Protein AF-A0A849TJ77-F1 (afdb_monomer)

Foldseek 3Di:
DDDDDDDDDDDDPDPPPPDDPDPDPPPPPVVVVVLVVLLVVLVVLLVLLVVLLLVVLVVQWFWADPVVRGTDNVCADPPPRDNQTWTDHPPPDTGNDSLVVSVVCCVPVADWDPLLVVVLVVVCVVDPQWDDDPPDIDGPSVVVCVVDVPVSVVVSVVVLVVCVSNNQWDDPPVPPTIGGSVVCVVSVPPPD

Radius of gyration: 31.57 Å; Cα contacts (8 Å, |Δi|>4): 167; chains: 1; bounding box: 104×49×83 Å

pLDDT: mean 78.43, std 19.25, range [31.86, 93.62]

Sequence (192 aa):
MSFTCLGVGARSNSPLTFSPPRASGLGEEALNQEGQTKRNGDNIMKTEIQNKLNQLALKKSIPFCYGCYKDAPTGKCLSCGSDDLMKKISGIGCEYGTEWIVQHILETEFTPVDTEAAFEDSIRDCYPEETQVGWMTFDTVTLMKSQDPISWKIACGEWESMEEDEGNLLSFDNGATYYHAHQFDELLSDDH

Mean predicted aligned error: 13.32 Å

Structure (mmCIF, N/CA/C/O backbone):
data_AF-A0A849TJ77-F1
#
_entry.id   AF-A0A849TJ77-F1
#
loop_
_atom_site.group_PDB
_atom_site.id
_atom_site.type_symbol
_atom_site.label_atom_id
_atom_site.label_alt_id
_atom_site.label_comp_id
_atom_site.label_asym_id
_atom_site.label_entity_id
_atom_site.label_seq_id
_atom_site.pdbx_PDB_ins_code
_atom_site.Cartn_x
_atom_site.Cartn_y
_atom_site.Cartn_z
_atom_site.occupancy
_atom_site.B_iso_or_equiv
_atom_site.auth_seq_id
_atom_site.auth_comp_id
_atom_site.auth_asym_id
_atom_site.auth_atom_id
_atom_site.pdbx_PDB_model_num
ATOM 1 N N . MET A 1 1 ? 79.777 28.493 -47.468 1.00 37.50 1 MET A N 1
ATOM 2 C CA . MET A 1 1 ? 78.865 29.596 -47.841 1.00 37.50 1 MET A CA 1
ATOM 3 C C . MET A 1 1 ? 77.533 29.289 -47.175 1.00 37.50 1 MET A C 1
ATOM 5 O O . MET A 1 1 ? 76.917 28.302 -47.538 1.00 37.50 1 MET A O 1
ATOM 9 N N . SER A 1 2 ? 77.346 29.785 -45.949 1.00 33.72 2 SER A N 1
ATOM 10 C CA . SER A 1 2 ? 76.608 31.028 -45.620 1.00 33.72 2 SER A CA 1
ATOM 11 C C . SER A 1 2 ? 75.095 30.778 -45.679 1.00 33.72 2 SER A C 1
ATOM 13 O O . SER A 1 2 ? 74.551 30.636 -46.763 1.00 33.72 2 SER A O 1
ATOM 15 N N . PHE A 1 3 ? 74.486 30.393 -44.550 1.00 31.86 3 PHE A N 1
ATOM 16 C CA . PHE A 1 3 ? 73.774 31.259 -43.583 1.00 31.86 3 PHE A CA 1
ATOM 17 C C . PHE A 1 3 ? 72.597 32.023 -44.203 1.00 31.86 3 PHE A C 1
ATOM 19 O O . PHE A 1 3 ? 72.841 32.958 -44.954 1.00 31.86 3 PHE A O 1
ATOM 26 N N . THR A 1 4 ? 71.369 31.714 -43.764 1.00 35.88 4 THR A N 1
ATOM 27 C CA . THR A 1 4 ? 70.661 32.549 -42.769 1.00 35.88 4 THR A CA 1
ATOM 28 C C . THR A 1 4 ? 69.402 31.874 -42.210 1.00 35.88 4 THR A C 1
ATOM 30 O O . THR A 1 4 ? 68.516 31.430 -42.932 1.00 35.88 4 THR A O 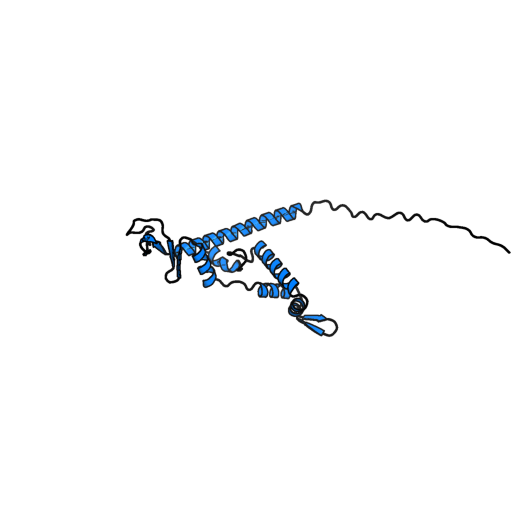1
ATOM 33 N N . CYS A 1 5 ? 69.352 31.843 -40.876 1.00 40.19 5 CYS A N 1
ATOM 34 C CA . CYS A 1 5 ? 68.155 31.772 -40.041 1.00 40.19 5 CYS A CA 1
ATOM 35 C C . CYS A 1 5 ? 67.340 33.067 -40.173 1.00 40.19 5 CYS A C 1
ATOM 37 O O . CYS A 1 5 ? 67.953 34.123 -40.299 1.00 40.19 5 CYS A O 1
ATOM 39 N N . LEU A 1 6 ? 66.012 32.976 -40.042 1.00 33.75 6 LEU A N 1
ATOM 40 C CA . LEU A 1 6 ? 65.038 33.981 -39.560 1.00 33.75 6 LEU A CA 1
ATOM 41 C C . LEU A 1 6 ? 63.648 33.345 -39.768 1.00 33.75 6 LEU A C 1
ATOM 43 O O . LEU A 1 6 ? 63.393 32.784 -40.822 1.00 33.75 6 LEU A O 1
ATOM 47 N N . GLY A 1 7 ? 62.685 33.345 -38.861 1.00 32.78 7 GLY A N 1
ATOM 48 C CA . GLY A 1 7 ? 62.561 33.933 -37.544 1.00 32.78 7 GLY A CA 1
ATOM 49 C C . GLY A 1 7 ? 61.197 33.513 -36.989 1.00 32.78 7 GLY A C 1
ATOM 50 O O . GLY A 1 7 ? 60.251 33.249 -37.731 1.00 32.78 7 GLY A O 1
ATOM 51 N N . VAL A 1 8 ? 61.137 33.406 -35.669 1.00 39.16 8 VAL A N 1
ATOM 52 C CA . VAL A 1 8 ? 59.956 33.091 -34.868 1.00 39.16 8 VAL A CA 1
ATOM 53 C C . VAL A 1 8 ? 58.915 34.202 -35.037 1.00 39.16 8 VAL A C 1
ATOM 55 O O . VAL A 1 8 ? 59.226 35.372 -34.833 1.00 39.16 8 VAL A O 1
ATOM 58 N N . GLY A 1 9 ? 57.680 33.836 -35.389 1.00 33.38 9 GLY A N 1
ATOM 59 C CA . GLY A 1 9 ? 56.527 34.735 -35.446 1.00 33.38 9 GLY A CA 1
ATOM 60 C C . GLY A 1 9 ? 55.389 34.176 -34.602 1.00 33.38 9 GLY A C 1
ATOM 61 O O . GLY A 1 9 ? 54.695 33.252 -35.021 1.00 33.38 9 GLY A O 1
ATOM 62 N N . ALA A 1 10 ? 55.240 34.720 -33.396 1.00 38.34 10 ALA A N 1
ATOM 63 C CA . ALA A 1 10 ? 54.213 34.375 -32.426 1.00 38.34 10 ALA A CA 1
ATOM 64 C C . ALA A 1 10 ? 52.801 34.541 -33.013 1.00 38.34 10 ALA A C 1
ATOM 66 O O . ALA A 1 10 ? 52.404 35.642 -33.390 1.00 38.34 10 ALA A O 1
ATOM 67 N N . ARG A 1 11 ? 52.015 33.459 -33.042 1.00 36.00 11 ARG A N 1
ATOM 68 C CA . ARG A 1 11 ? 50.555 33.559 -33.110 1.00 36.00 11 ARG A CA 1
ATOM 69 C C . ARG A 1 11 ? 50.030 33.501 -31.684 1.00 36.00 11 ARG A C 1
ATOM 71 O O . ARG A 1 11 ? 50.123 32.476 -31.018 1.00 36.00 11 ARG A O 1
ATOM 78 N N . SER A 1 12 ? 49.531 34.636 -31.216 1.00 37.91 12 SER A N 1
ATOM 79 C CA . SER A 1 12 ? 48.750 34.753 -29.993 1.00 37.91 12 SER A CA 1
ATOM 80 C C . SER A 1 12 ? 47.526 33.840 -30.094 1.00 37.91 12 SER A C 1
ATOM 82 O O . SER A 1 12 ? 46.593 34.135 -30.840 1.00 37.91 12 SER A O 1
ATOM 84 N N . ASN A 1 13 ? 47.529 32.734 -29.353 1.00 39.34 13 ASN A N 1
ATOM 85 C CA . ASN A 1 13 ? 46.306 32.003 -29.045 1.00 39.34 13 ASN A CA 1
ATOM 86 C C . ASN A 1 13 ? 45.511 32.845 -28.042 1.00 39.34 13 ASN A C 1
ATOM 88 O O . ASN A 1 13 ? 45.783 32.825 -26.844 1.00 39.34 13 ASN A O 1
ATOM 92 N N . SER A 1 14 ? 44.542 33.608 -28.537 1.00 43.41 14 SER A N 1
ATOM 93 C CA . SER A 1 14 ? 43.438 34.082 -27.708 1.00 43.41 14 SER A CA 1
ATOM 94 C C . SER A 1 14 ? 42.567 32.868 -27.365 1.00 43.41 14 SER A C 1
ATOM 96 O O . SER A 1 14 ? 42.126 32.182 -28.291 1.00 43.41 14 SER A O 1
ATOM 98 N N . PRO A 1 15 ? 42.305 32.557 -26.085 1.00 38.41 15 PRO A N 1
ATOM 99 C CA . PRO A 1 15 ? 41.309 31.555 -25.753 1.00 38.41 15 PRO A CA 1
ATOM 100 C C . PRO A 1 15 ? 39.945 32.133 -26.139 1.00 38.41 15 PRO A C 1
ATOM 102 O O . PRO A 1 15 ? 39.500 33.130 -25.572 1.00 38.41 15 PRO A O 1
ATOM 105 N N . LEU A 1 16 ? 39.294 31.538 -27.138 1.00 40.06 16 LEU A N 1
ATOM 106 C CA . LEU A 1 16 ? 37.878 31.777 -27.384 1.00 40.06 16 LEU A CA 1
ATOM 107 C C . LEU A 1 16 ? 37.122 31.171 -26.202 1.00 40.06 16 LEU A C 1
ATOM 109 O O . LEU A 1 16 ? 36.866 29.970 -26.156 1.00 40.06 16 LEU A O 1
ATOM 113 N N . THR A 1 17 ? 36.812 32.001 -25.211 1.00 39.59 17 THR A N 1
ATOM 114 C CA . THR A 1 17 ? 35.860 31.664 -24.160 1.00 39.59 17 THR A CA 1
ATOM 115 C C . THR A 1 17 ? 34.489 31.560 -24.810 1.00 39.59 17 THR A C 1
ATOM 117 O O . THR A 1 17 ? 33.855 32.568 -25.124 1.00 39.59 17 THR A O 1
ATOM 120 N N . PHE A 1 18 ? 34.053 30.330 -25.055 1.00 38.69 18 PHE A N 1
ATOM 121 C CA . PHE A 1 18 ? 32.673 30.027 -25.382 1.00 38.69 18 PHE A CA 1
ATOM 122 C C . PHE A 1 18 ? 31.854 30.197 -24.098 1.00 38.69 18 PHE A C 1
ATOM 124 O O . PHE A 1 18 ? 31.747 29.281 -23.287 1.00 38.69 18 PHE A O 1
ATOM 131 N N . SER A 1 19 ? 31.349 31.406 -23.862 1.00 40.91 19 SER A N 1
ATOM 132 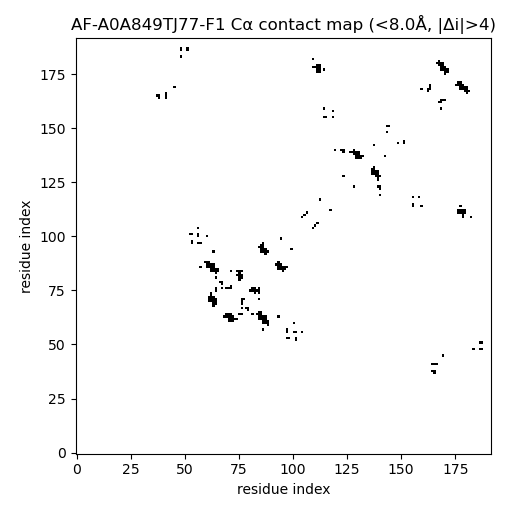C CA . SER A 1 19 ? 30.332 31.621 -22.835 1.00 40.91 19 SER A CA 1
ATOM 133 C C . SER A 1 19 ? 29.020 31.024 -23.352 1.00 40.91 19 SER A C 1
ATOM 135 O O . SER A 1 19 ? 28.545 31.478 -24.398 1.00 40.91 19 SER A O 1
ATOM 137 N N . PRO A 1 20 ? 28.421 30.027 -22.677 1.00 40.19 20 PRO A N 1
ATOM 138 C CA . PRO A 1 20 ? 27.090 29.569 -23.045 1.00 40.19 20 PRO A CA 1
ATOM 139 C C . PRO A 1 20 ? 26.095 30.731 -22.887 1.00 40.19 20 PRO A C 1
ATOM 141 O O . PRO A 1 20 ? 26.273 31.574 -21.997 1.00 40.19 20 PRO A O 1
ATOM 144 N N . PRO A 1 21 ? 25.053 30.821 -23.734 1.00 39.06 21 PRO A N 1
ATOM 145 C CA . PRO A 1 21 ? 23.995 31.793 -23.522 1.00 39.06 21 PRO A CA 1
ATOM 146 C C . PRO A 1 21 ? 23.373 31.532 -22.149 1.00 39.06 21 PRO A C 1
ATOM 148 O O . PRO A 1 21 ? 22.961 30.418 -21.832 1.00 39.06 21 PR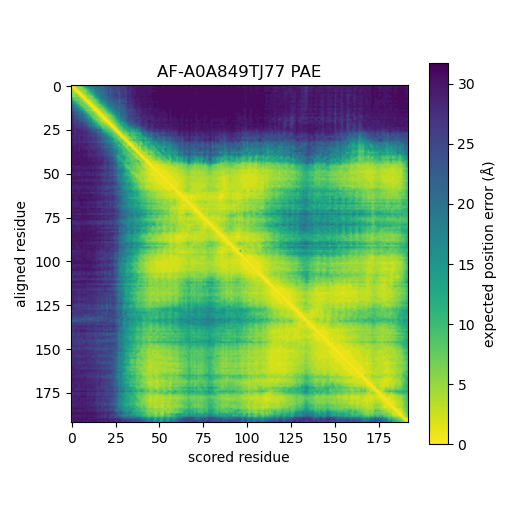O A O 1
ATOM 151 N N . ARG A 1 22 ? 23.356 32.577 -21.321 1.00 39.94 22 ARG A N 1
ATOM 152 C CA . ARG A 1 22 ? 22.704 32.604 -20.014 1.00 39.94 22 ARG A CA 1
ATOM 153 C C . ARG A 1 22 ? 21.232 32.255 -20.225 1.00 39.94 22 ARG A C 1
ATOM 155 O O . ARG A 1 22 ? 20.476 33.096 -20.706 1.00 39.94 22 ARG A O 1
ATOM 162 N N . ALA A 1 23 ? 20.855 31.018 -19.906 1.00 45.12 23 ALA A N 1
ATOM 163 C CA . ALA A 1 23 ? 19.464 30.601 -19.866 1.00 45.12 23 ALA A CA 1
ATOM 164 C C . ALA A 1 23 ? 18.736 31.513 -18.871 1.00 45.12 23 ALA A C 1
ATOM 166 O O . ALA A 1 23 ? 19.045 31.551 -17.681 1.00 45.12 23 ALA A O 1
ATOM 167 N N . SER A 1 24 ? 17.837 32.337 -19.396 1.00 42.25 24 SER A N 1
ATOM 168 C CA . SER A 1 24 ? 16.877 33.111 -18.624 1.00 42.25 24 SER A CA 1
ATOM 169 C C . SER A 1 24 ? 15.992 32.140 -17.843 1.00 42.25 24 SER A C 1
ATOM 171 O O . SER A 1 24 ? 15.260 31.359 -18.449 1.00 42.25 24 SER A O 1
ATOM 173 N N . GLY A 1 25 ? 16.095 32.182 -16.512 1.00 45.84 25 GLY A N 1
ATOM 174 C CA . GLY A 1 25 ? 15.310 31.386 -15.569 1.00 45.84 25 GLY A CA 1
ATOM 175 C C . GLY A 1 25 ? 13.827 31.739 -15.608 1.00 45.84 25 GLY A C 1
ATOM 176 O O . GLY A 1 25 ? 13.354 32.524 -14.799 1.00 45.84 25 GLY A O 1
ATOM 177 N N . LEU A 1 26 ? 13.113 31.173 -16.579 1.00 40.47 26 LEU A N 1
ATOM 178 C CA . LEU A 1 26 ? 11.651 31.227 -16.692 1.00 40.47 26 LEU A CA 1
ATOM 179 C C . LEU A 1 26 ? 11.019 29.820 -16.733 1.00 40.47 26 LEU A C 1
ATOM 181 O O . LEU A 1 26 ? 9.816 29.705 -16.926 1.00 40.47 26 LEU A O 1
ATOM 185 N N . GLY A 1 27 ? 11.817 28.754 -16.572 1.00 41.34 27 GLY A N 1
ATOM 186 C CA . GLY A 1 27 ? 11.359 27.360 -16.671 1.00 41.34 27 GLY A 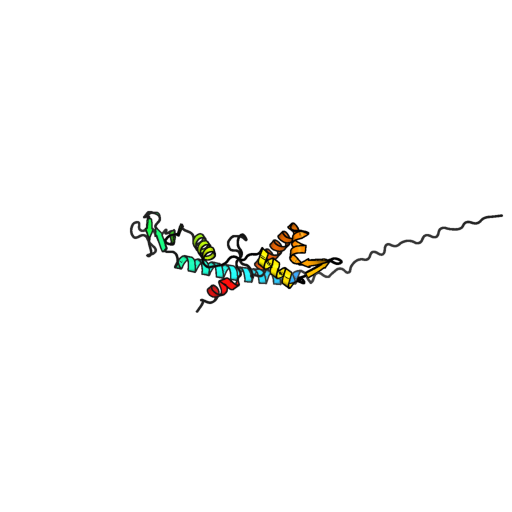CA 1
ATOM 187 C C . GLY A 1 27 ? 11.189 26.618 -15.339 1.00 41.34 27 GLY A C 1
ATOM 188 O O . GLY A 1 27 ? 10.414 25.673 -15.279 1.00 41.34 27 GLY A O 1
ATOM 189 N N . GLU A 1 28 ? 11.873 27.029 -14.266 1.00 48.97 28 GLU A N 1
ATOM 190 C CA . GLU A 1 28 ? 11.873 26.279 -12.994 1.00 48.97 28 GLU A CA 1
ATOM 191 C C . GLU A 1 28 ? 10.664 26.598 -12.094 1.00 48.97 28 GLU A C 1
ATOM 193 O O . GLU A 1 28 ? 10.216 25.743 -11.333 1.00 48.97 28 GLU A O 1
ATOM 198 N N . GLU A 1 29 ? 10.088 27.801 -12.191 1.00 45.62 29 GLU A N 1
ATOM 199 C CA . GLU A 1 29 ? 8.996 28.224 -11.299 1.00 45.62 29 GLU A CA 1
ATOM 200 C C . GLU A 1 29 ? 7.630 27.614 -11.667 1.00 45.62 29 GLU A C 1
ATOM 202 O O . GLU A 1 29 ? 6.833 27.335 -10.772 1.00 45.62 29 GLU A O 1
ATOM 207 N N . ALA A 1 30 ? 7.365 27.348 -12.952 1.00 45.91 30 ALA A N 1
ATOM 208 C CA . ALA A 1 30 ? 6.095 26.766 -13.407 1.00 45.91 30 ALA A CA 1
ATOM 209 C C . ALA A 1 30 ? 5.976 25.265 -13.066 1.00 45.91 30 ALA A C 1
ATOM 211 O O . ALA A 1 30 ? 4.945 24.829 -12.556 1.00 45.91 30 ALA A O 1
ATOM 212 N N . LEU A 1 31 ? 7.060 24.499 -13.242 1.00 49.31 31 LEU A N 1
ATOM 213 C CA . LEU A 1 31 ? 7.141 23.074 -12.878 1.00 49.31 31 LEU A CA 1
ATOM 214 C C . LEU A 1 31 ? 6.940 22.841 -11.370 1.00 49.31 31 LEU A C 1
ATOM 216 O O . LEU A 1 31 ? 6.303 21.870 -10.964 1.00 49.31 31 LEU A O 1
ATOM 220 N N . ASN A 1 32 ? 7.440 23.751 -10.528 1.00 57.47 32 ASN A N 1
ATOM 221 C CA . ASN A 1 32 ? 7.302 23.639 -9.075 1.00 57.47 32 ASN A CA 1
ATOM 222 C C . ASN A 1 32 ? 5.863 23.922 -8.598 1.00 57.47 32 ASN A C 1
ATOM 224 O O . ASN A 1 32 ? 5.380 23.274 -7.671 1.00 57.47 32 ASN A O 1
ATOM 228 N N . GLN A 1 33 ? 5.147 24.843 -9.253 1.00 54.28 33 GLN A N 1
ATOM 229 C CA . GLN A 1 33 ? 3.747 25.142 -8.927 1.00 54.28 33 GLN A CA 1
ATOM 230 C C . GLN A 1 33 ? 2.805 24.009 -9.360 1.00 54.28 33 GLN A C 1
ATOM 232 O O . GLN A 1 33 ? 1.951 23.590 -8.577 1.00 54.28 33 GLN A O 1
ATOM 237 N N . GLU A 1 34 ? 2.989 23.444 -10.556 1.00 56.09 34 GLU A N 1
ATOM 238 C CA . GLU A 1 34 ? 2.192 22.300 -11.025 1.00 56.09 34 GLU A CA 1
ATOM 239 C C . GLU A 1 34 ? 2.436 21.042 -10.173 1.00 56.09 34 GLU A C 1
ATOM 241 O O . GLU A 1 34 ? 1.478 20.394 -9.746 1.00 56.09 34 GLU A O 1
ATOM 246 N N . GLY A 1 35 ? 3.695 20.748 -9.824 1.00 56.78 35 GLY A N 1
ATOM 247 C CA . GLY A 1 35 ? 4.047 19.623 -8.952 1.00 56.78 35 GLY A CA 1
ATOM 248 C C . GLY A 1 35 ? 3.587 19.784 -7.497 1.00 56.78 35 GLY A C 1
ATOM 249 O O . GLY A 1 35 ? 3.313 18.799 -6.818 1.00 56.78 35 GLY A O 1
ATOM 250 N N . GLN A 1 36 ? 3.471 21.009 -6.974 1.00 58.22 36 GLN A N 1
ATOM 251 C CA . GLN A 1 36 ? 2.868 21.247 -5.653 1.00 58.22 36 GLN A CA 1
ATOM 252 C C . GLN A 1 36 ? 1.342 21.106 -5.671 1.00 58.22 36 GLN A C 1
ATOM 254 O O . GLN A 1 36 ? 0.757 20.645 -4.693 1.00 58.22 36 GLN A O 1
ATOM 259 N N . THR A 1 37 ? 0.692 21.480 -6.773 1.00 59.50 37 THR A N 1
ATOM 260 C CA . THR A 1 37 ? -0.772 21.424 -6.877 1.00 59.50 37 THR A CA 1
ATOM 261 C C . THR A 1 37 ? -1.269 19.986 -7.056 1.00 59.50 37 THR A C 1
ATOM 263 O O . THR A 1 37 ? -2.260 19.624 -6.428 1.00 59.50 37 THR A O 1
ATOM 266 N N . LYS A 1 38 ? -0.551 19.151 -7.827 1.00 59.44 38 LYS A N 1
ATOM 267 C CA . LYS A 1 38 ? -0.845 17.712 -7.970 1.00 59.44 38 LYS A CA 1
ATOM 268 C C . LYS A 1 38 ? -0.683 16.943 -6.656 1.00 59.44 38 LYS A C 1
ATOM 270 O O . LYS A 1 38 ? -1.676 16.446 -6.144 1.00 59.44 38 LYS A O 1
ATOM 275 N N . ARG A 1 39 ? 0.489 17.038 -6.010 1.00 58.88 39 ARG A N 1
ATOM 276 C CA . ARG A 1 39 ? 0.757 16.395 -4.704 1.00 58.88 39 ARG A CA 1
ATOM 277 C C . ARG A 1 39 ? -0.263 16.740 -3.616 1.00 58.88 39 ARG A C 1
ATOM 279 O O . ARG A 1 39 ? -0.528 15.928 -2.734 1.00 58.88 39 ARG A O 1
ATOM 286 N N . ASN A 1 40 ? -0.830 17.948 -3.649 1.00 61.84 40 ASN A N 1
ATOM 287 C CA . ASN A 1 40 ? -1.905 18.328 -2.734 1.00 61.84 40 ASN A CA 1
ATOM 288 C C . ASN A 1 40 ? -3.226 17.612 -3.057 1.00 61.84 40 ASN A C 1
ATOM 290 O O . ASN A 1 40 ? -3.930 17.231 -2.129 1.00 61.84 40 ASN A O 1
ATOM 294 N N . GLY A 1 41 ? -3.558 17.422 -4.337 1.00 62.31 41 GLY A N 1
ATOM 295 C CA . GLY A 1 41 ? -4.713 16.632 -4.777 1.00 62.31 41 GLY A CA 1
ATOM 296 C C . GLY A 1 41 ? -4.598 15.155 -4.397 1.00 62.31 41 GLY A C 1
ATOM 297 O O . GLY A 1 41 ? -5.547 14.584 -3.862 1.00 62.31 41 GLY A O 1
ATOM 298 N N . ASP A 1 42 ? -3.415 14.569 -4.559 1.00 64.81 42 ASP A N 1
ATOM 299 C CA . ASP A 1 42 ? -3.185 13.145 -4.277 1.00 64.81 42 ASP A CA 1
ATOM 300 C C . ASP A 1 42 ? -3.219 12.853 -2.764 1.00 64.81 42 ASP A C 1
ATOM 302 O O . ASP A 1 42 ? -3.808 11.869 -2.308 1.00 64.81 42 ASP A O 1
ATOM 306 N N . ASN A 1 43 ? -2.718 13.785 -1.942 1.00 71.19 43 ASN A N 1
ATOM 307 C CA . ASN A 1 43 ? -2.877 13.718 -0.484 1.00 71.19 43 ASN A CA 1
ATOM 308 C C . ASN A 1 43 ? -4.347 13.798 -0.035 1.00 71.19 43 ASN A C 1
ATOM 310 O O . ASN A 1 43 ? -4.718 13.196 0.979 1.00 71.19 43 ASN A O 1
ATOM 314 N N . ILE A 1 44 ? -5.192 14.534 -0.767 1.00 74.56 44 ILE A N 1
ATOM 315 C CA . ILE A 1 44 ? -6.631 14.625 -0.478 1.00 74.56 44 ILE A CA 1
ATOM 316 C C . ILE A 1 44 ? -7.297 13.270 -0.746 1.00 74.56 44 ILE A C 1
ATOM 318 O O . ILE A 1 44 ? -7.962 12.752 0.151 1.00 74.56 44 ILE A O 1
ATOM 322 N N . MET A 1 45 ? -7.026 12.644 -1.897 1.00 78.88 45 MET A N 1
ATOM 323 C CA . MET A 1 45 ? -7.528 11.303 -2.243 1.00 78.88 45 MET A CA 1
ATOM 324 C C . MET A 1 45 ? -7.130 10.249 -1.199 1.00 78.88 45 MET A C 1
ATOM 326 O O . MET A 1 45 ? -7.981 9.524 -0.680 1.00 78.88 45 MET A O 1
ATOM 330 N N . LYS A 1 46 ? -5.849 10.205 -0.808 1.00 83.69 46 LYS A N 1
ATOM 331 C CA . LYS A 1 46 ? -5.354 9.278 0.226 1.00 83.69 46 LYS A CA 1
ATOM 332 C C . LYS A 1 46 ? -6.072 9.472 1.565 1.00 83.69 46 LYS A C 1
ATOM 334 O O . LYS A 1 46 ? -6.448 8.503 2.226 1.00 83.69 46 LYS A O 1
ATOM 339 N N . THR A 1 47 ? -6.306 10.724 1.955 1.00 85.31 47 THR A N 1
ATOM 340 C CA . THR A 1 47 ? -7.018 11.062 3.196 1.00 85.31 47 THR A CA 1
ATOM 341 C C . THR A 1 47 ? -8.489 10.640 3.141 1.00 85.31 47 THR A C 1
ATOM 343 O O . THR A 1 47 ? -9.026 10.132 4.127 1.00 85.31 47 THR A O 1
ATOM 346 N N . GLU A 1 48 ? -9.155 10.815 2.000 1.00 87.25 48 GLU A N 1
ATOM 347 C CA . GLU A 1 48 ? -10.542 10.385 1.797 1.00 87.25 48 GLU A CA 1
ATOM 348 C C . GLU A 1 48 ? -10.684 8.864 1.890 1.00 87.25 48 GLU A C 1
ATOM 350 O O . GLU A 1 48 ? -11.532 8.375 2.643 1.00 87.25 48 GLU A O 1
ATOM 355 N N . ILE A 1 49 ? -9.801 8.118 1.221 1.00 87.88 49 ILE A N 1
ATOM 356 C CA . ILE A 1 49 ? -9.762 6.651 1.293 1.00 87.88 49 ILE A CA 1
ATOM 357 C C . ILE A 1 49 ? -9.522 6.199 2.737 1.00 87.88 49 ILE A C 1
ATOM 359 O O . ILE A 1 49 ? -10.277 5.376 3.258 1.00 87.88 49 ILE A O 1
ATOM 363 N N . GLN A 1 50 ? -8.549 6.797 3.433 1.00 88.69 50 GLN A N 1
ATOM 364 C CA . GLN A 1 50 ? -8.274 6.482 4.837 1.00 88.69 50 GLN A CA 1
ATOM 365 C C . GLN A 1 50 ? -9.500 6.722 5.731 1.00 88.69 50 GLN A C 1
ATOM 367 O O . GLN A 1 50 ? -9.814 5.913 6.608 1.00 88.69 50 GLN A O 1
ATOM 372 N N . ASN A 1 51 ? -10.232 7.815 5.508 1.00 89.56 51 ASN A N 1
ATOM 373 C CA . ASN A 1 51 ? -11.449 8.118 6.256 1.00 89.56 51 ASN A CA 1
ATOM 374 C C . ASN A 1 51 ? -12.557 7.094 5.991 1.00 89.56 51 ASN A C 1
ATOM 376 O O . ASN A 1 51 ? -13.216 6.655 6.939 1.00 89.56 51 ASN A O 1
ATOM 380 N N . LYS A 1 52 ? -12.751 6.671 4.737 1.00 89.50 52 LYS A N 1
ATOM 381 C CA . LYS A 1 52 ? -13.734 5.635 4.388 1.00 89.50 52 LYS A CA 1
ATOM 382 C C . LYS A 1 52 ? -13.359 4.274 4.983 1.00 89.50 52 LYS A C 1
ATOM 384 O O . LYS A 1 52 ? -14.217 3.618 5.576 1.00 89.50 52 LYS A O 1
ATOM 389 N N . LEU A 1 53 ? -12.081 3.897 4.948 1.00 89.88 53 LEU A N 1
ATOM 390 C CA . LEU A 1 53 ? -11.577 2.689 5.609 1.00 89.88 53 LEU A CA 1
ATOM 391 C C . LEU A 1 53 ? -11.806 2.733 7.125 1.00 89.88 53 LEU A C 1
ATOM 393 O O . LEU A 1 53 ? -12.297 1.765 7.705 1.00 89.88 53 LEU A O 1
ATOM 397 N N . ASN A 1 54 ? -11.556 3.876 7.768 1.00 90.25 54 ASN A N 1
ATOM 398 C CA . ASN A 1 54 ? -11.857 4.065 9.189 1.00 90.25 54 ASN A CA 1
ATOM 399 C C . ASN A 1 54 ? -13.360 3.929 9.484 1.00 90.25 54 ASN A C 1
ATOM 401 O O . ASN A 1 54 ? -13.749 3.309 10.475 1.00 90.25 54 ASN A O 1
ATOM 405 N N . GLN A 1 55 ? -14.236 4.457 8.625 1.00 90.38 55 GLN A N 1
ATOM 406 C CA . GLN A 1 55 ? -15.682 4.277 8.780 1.00 90.38 55 GLN A CA 1
ATOM 407 C C . GLN A 1 55 ? -16.100 2.811 8.631 1.00 90.38 55 GLN A C 1
ATOM 409 O O . GLN A 1 55 ? -16.928 2.329 9.408 1.00 90.38 55 GLN A O 1
ATOM 414 N N . LEU A 1 56 ? -15.525 2.082 7.673 1.00 89.81 56 LEU A N 1
ATOM 415 C CA . LEU A 1 56 ? -15.755 0.645 7.528 1.00 89.81 56 LEU A CA 1
ATOM 416 C C . LEU A 1 56 ? -15.260 -0.137 8.743 1.00 89.81 56 LEU A C 1
ATOM 418 O O . LEU A 1 56 ? -15.989 -0.985 9.261 1.00 89.81 56 LEU A O 1
ATOM 422 N N . ALA A 1 57 ? -14.081 0.200 9.261 1.00 90.56 57 ALA A N 1
ATOM 423 C CA . ALA A 1 57 ? -13.544 -0.374 10.487 1.00 90.56 57 ALA A CA 1
ATOM 424 C C . ALA A 1 57 ? -14.484 -0.151 11.684 1.00 90.56 57 ALA A C 1
ATOM 426 O O . ALA A 1 57 ? -14.760 -1.071 12.460 1.00 90.56 57 ALA A O 1
ATOM 427 N N . LEU A 1 58 ? -15.049 1.053 11.815 1.00 89.12 58 LEU A N 1
ATOM 428 C CA . LEU A 1 58 ? -16.028 1.372 12.856 1.00 89.12 58 LEU A CA 1
ATOM 429 C C . LEU A 1 58 ? -17.341 0.597 12.693 1.00 89.12 58 LEU A C 1
ATOM 431 O O . LEU A 1 58 ? -17.923 0.204 13.700 1.00 89.12 58 LEU A O 1
ATOM 435 N N . LYS A 1 59 ? -17.795 0.359 11.457 1.00 89.69 59 LYS A N 1
ATOM 436 C CA . LYS A 1 59 ? -18.998 -0.440 11.167 1.00 89.69 59 LYS A CA 1
ATOM 437 C C . LYS A 1 59 ? -18.791 -1.931 11.454 1.00 89.69 59 LYS A C 1
ATOM 439 O O . LYS A 1 59 ? -19.713 -2.582 11.937 1.00 89.69 59 LYS A O 1
ATOM 444 N N . LYS A 1 60 ? -17.604 -2.476 11.158 1.00 88.88 60 LYS A N 1
ATOM 445 C CA . LYS A 1 60 ? -17.274 -3.897 11.381 1.00 88.88 60 LYS A CA 1
ATOM 446 C C . LYS A 1 60 ? -16.934 -4.214 12.839 1.00 88.88 60 LYS A C 1
ATOM 448 O O . LYS A 1 60 ? -17.092 -5.356 13.269 1.00 88.88 60 LYS A O 1
ATOM 453 N N . SER A 1 61 ? -16.470 -3.229 13.604 1.00 92.00 61 SER A N 1
ATOM 454 C CA . SER A 1 61 ? -16.091 -3.431 15.001 1.00 92.00 61 SER A CA 1
ATOM 455 C C . SER A 1 61 ? -17.255 -3.315 15.974 1.00 92.00 61 SER A C 1
ATOM 457 O O . SER A 1 61 ? -18.169 -2.506 15.833 1.00 92.00 61 SER A O 1
ATOM 459 N N . ILE A 1 62 ? -17.174 -4.110 17.035 1.00 91.75 62 ILE A N 1
ATOM 460 C CA . ILE A 1 62 ? -18.110 -4.086 18.152 1.00 91.75 62 ILE A CA 1
ATOM 461 C C . ILE A 1 62 ? -17.420 -3.368 19.317 1.00 91.75 62 ILE A C 1
ATOM 463 O O . ILE A 1 62 ? -16.289 -3.730 19.659 1.00 91.75 62 ILE A O 1
ATOM 467 N N . PRO A 1 63 ? -18.054 -2.367 19.954 1.00 92.81 63 PRO A N 1
ATOM 468 C CA . PRO A 1 63 ? -17.500 -1.765 21.157 1.00 92.81 63 PRO A CA 1
ATOM 469 C C . PRO A 1 63 ? -17.382 -2.805 22.281 1.00 92.81 63 PRO A C 1
ATOM 471 O O . PRO A 1 63 ? -18.323 -3.553 22.555 1.00 92.81 63 PRO A O 1
ATOM 474 N N . PHE A 1 64 ? -16.235 -2.843 22.946 1.00 92.88 64 PHE A N 1
ATOM 475 C CA . PHE A 1 64 ? -15.872 -3.837 23.946 1.00 92.88 64 PHE A CA 1
ATOM 476 C C . PHE A 1 64 ? -15.358 -3.160 25.212 1.00 92.88 64 PHE A C 1
ATOM 478 O O . PHE A 1 64 ? -14.460 -2.324 25.176 1.00 92.88 64 PHE A O 1
ATOM 485 N N . CYS A 1 65 ? -15.917 -3.529 26.359 1.00 92.38 65 CYS A N 1
ATOM 486 C CA . CYS A 1 65 ? -15.462 -3.010 27.638 1.00 92.38 65 CYS A CA 1
ATOM 487 C C . CYS A 1 65 ? -14.313 -3.866 28.167 1.00 92.38 65 CYS A C 1
ATOM 489 O O . CYS A 1 65 ? -14.540 -5.007 28.575 1.00 92.38 65 CYS A O 1
ATOM 491 N N . TYR A 1 66 ? -13.111 -3.294 28.240 1.00 88.31 66 TYR A N 1
ATOM 492 C CA . TYR A 1 66 ? -11.942 -3.978 28.791 1.00 88.31 66 TYR A CA 1
ATOM 493 C C . TYR A 1 66 ? -12.103 -4.298 30.284 1.00 88.31 66 TYR A C 1
ATOM 495 O O . TYR A 1 66 ? -11.867 -5.426 30.709 1.00 88.31 66 TYR A O 1
ATOM 503 N N . GLY A 1 67 ? -12.599 -3.342 31.080 1.00 88.25 67 GLY A N 1
ATOM 504 C CA . GLY A 1 67 ? -12.724 -3.503 32.534 1.00 88.25 67 GLY A CA 1
ATOM 505 C C . GLY A 1 67 ? -13.717 -4.586 32.974 1.00 88.25 67 GLY A C 1
ATOM 506 O O . GLY A 1 67 ? -13.525 -5.215 34.011 1.00 88.25 67 GLY A O 1
ATOM 507 N N . CYS A 1 68 ? -14.774 -4.827 32.194 1.00 89.81 68 CYS A N 1
ATOM 508 C CA . CYS A 1 68 ? -15.751 -5.889 32.465 1.00 89.81 68 CYS A CA 1
ATOM 509 C C . CYS A 1 68 ? -15.618 -7.101 31.540 1.00 89.81 68 CYS A C 1
ATOM 511 O O . CYS A 1 68 ? -16.364 -8.062 31.722 1.00 89.81 68 CYS A O 1
ATOM 513 N N . TYR A 1 69 ? -14.708 -7.044 30.567 1.00 90.25 69 TYR A N 1
ATOM 514 C CA . TYR A 1 69 ? -14.467 -8.062 29.548 1.00 90.25 69 TYR A CA 1
ATOM 515 C C . TYR A 1 69 ? -15.749 -8.533 28.834 1.00 90.25 69 TYR A C 1
ATOM 517 O O . TYR A 1 69 ? -16.027 -9.726 28.709 1.00 90.25 69 TYR A O 1
ATOM 525 N N . LYS A 1 70 ? -16.582 -7.572 28.417 1.00 90.19 70 LYS A N 1
ATOM 526 C CA . LYS A 1 70 ? -17.900 -7.811 27.804 1.00 90.19 70 LYS A CA 1
ATOM 527 C C . LYS A 1 70 ? -18.137 -6.890 26.618 1.00 90.19 70 LYS A C 1
ATOM 529 O O . LYS A 1 70 ? -17.718 -5.733 26.631 1.00 90.19 70 LYS A O 1
ATOM 534 N N . ASP A 1 71 ? -18.893 -7.390 25.648 1.00 91.69 71 ASP A N 1
ATOM 535 C CA . ASP A 1 71 ? -19.358 -6.599 24.512 1.00 91.69 71 ASP A CA 1
ATOM 536 C C . ASP A 1 71 ? -20.353 -5.529 24.994 1.00 91.69 71 ASP A C 1
ATOM 538 O O . ASP A 1 71 ? -21.223 -5.785 25.832 1.00 91.69 71 ASP A O 1
ATOM 542 N N . ALA A 1 72 ? -20.203 -4.311 24.482 1.00 89.81 72 ALA A N 1
ATOM 543 C CA . ALA A 1 72 ? -20.958 -3.129 24.881 1.00 89.81 72 ALA A CA 1
ATOM 544 C C . ALA A 1 72 ? -21.540 -2.408 23.646 1.00 89.81 72 ALA A C 1
ATOM 546 O O . ALA A 1 72 ? -21.223 -1.243 23.403 1.00 89.81 72 ALA A O 1
ATOM 547 N N . PRO A 1 73 ? -22.421 -3.063 22.862 1.00 87.44 73 PRO A N 1
ATOM 548 C CA . PRO A 1 73 ? -22.934 -2.525 21.595 1.00 87.44 73 PRO A CA 1
ATOM 549 C C . PRO A 1 73 ? -23.709 -1.206 21.748 1.00 87.44 73 PRO A C 1
ATOM 551 O O . PRO A 1 73 ? -23.871 -0.464 20.789 1.00 87.44 73 PRO A O 1
ATOM 554 N N . THR A 1 74 ? -24.159 -0.884 22.961 1.00 86.25 74 THR A N 1
ATOM 555 C CA . THR A 1 74 ? -24.839 0.368 23.313 1.00 86.25 74 THR A CA 1
ATOM 556 C C . THR A 1 74 ? -23.906 1.580 23.414 1.00 86.25 74 THR A C 1
ATOM 558 O O . THR A 1 74 ? -24.377 2.675 23.707 1.00 86.25 74 THR A O 1
ATOM 561 N N . GLY A 1 75 ? -22.590 1.404 23.242 1.00 84.75 75 GLY A N 1
ATOM 562 C CA . GLY A 1 75 ? -21.597 2.478 23.383 1.00 84.75 75 GLY A CA 1
ATOM 563 C C . GLY A 1 75 ? -21.255 2.835 24.834 1.00 84.75 75 GLY A C 1
ATOM 564 O O . GLY A 1 75 ? -20.465 3.740 25.072 1.00 84.75 75 GLY A O 1
ATOM 565 N N . LYS A 1 76 ? -21.826 2.113 25.807 1.00 90.38 76 LYS A N 1
ATOM 566 C CA . LYS A 1 76 ? -21.473 2.165 27.234 1.00 90.38 76 LYS A CA 1
ATOM 567 C C . LYS A 1 76 ? -21.613 0.784 27.850 1.00 90.38 76 LYS A C 1
ATOM 569 O O . LYS A 1 76 ? -22.545 0.049 27.516 1.00 90.38 76 LYS A O 1
ATOM 574 N N . CYS A 1 77 ? -20.725 0.437 28.775 1.00 91.25 77 CYS A N 1
ATOM 575 C CA . CYS A 1 77 ? -20.813 -0.826 29.491 1.00 91.25 77 CYS A CA 1
ATOM 576 C C . CYS A 1 77 ? -21.975 -0.811 30.493 1.00 91.25 77 CYS A C 1
ATOM 578 O O . CYS A 1 77 ? -21.999 -0.001 31.415 1.00 91.25 77 CYS A O 1
ATOM 580 N N . LEU A 1 78 ? -22.897 -1.770 30.383 1.00 89.75 78 LEU A N 1
ATOM 581 C CA . LEU A 1 78 ? -24.019 -1.911 31.323 1.00 89.75 78 LEU A CA 1
ATOM 582 C C . LEU A 1 78 ? -23.591 -2.347 32.735 1.00 89.75 78 LEU A C 1
ATOM 584 O O . LEU A 1 78 ? -24.363 -2.203 33.675 1.00 89.75 78 LEU A O 1
ATOM 588 N N . SER A 1 79 ? -22.391 -2.921 32.891 1.00 88.81 79 SER A N 1
ATOM 589 C CA . SER A 1 79 ? -21.904 -3.422 34.185 1.00 88.81 79 SER A CA 1
ATOM 590 C C . SER A 1 79 ? -21.175 -2.348 34.999 1.00 88.81 79 SER A C 1
ATOM 592 O O . SER A 1 79 ? -21.476 -2.185 36.177 1.00 88.81 79 SER A O 1
ATOM 594 N N . CYS A 1 80 ? -20.236 -1.612 34.396 1.00 91.44 80 CYS A N 1
ATOM 595 C CA . CYS A 1 80 ? -19.445 -0.590 35.096 1.00 91.44 80 CYS A CA 1
ATOM 596 C C . CYS A 1 80 ? -19.792 0.856 34.712 1.00 91.44 80 CYS A C 1
ATOM 598 O O . CYS A 1 80 ? -19.251 1.779 35.310 1.00 91.44 80 CYS A O 1
ATOM 600 N N . GLY A 1 81 ? -20.653 1.073 33.713 1.00 88.44 81 GLY A N 1
ATOM 601 C CA . GLY A 1 81 ? -21.005 2.408 33.220 1.00 88.44 81 GLY A CA 1
ATOM 602 C C . GLY A 1 81 ? -19.913 3.101 32.399 1.00 88.44 81 GLY A C 1
ATOM 603 O O . GLY A 1 81 ? -20.129 4.229 31.966 1.00 88.44 81 GLY A O 1
ATOM 604 N N . SER A 1 82 ? -18.769 2.445 32.176 1.00 88.50 82 SER A N 1
ATOM 605 C CA . SER A 1 82 ? -17.660 2.996 31.393 1.00 88.50 82 SER A CA 1
ATOM 606 C C . SER A 1 82 ? -18.068 3.218 29.935 1.00 88.50 82 SER A C 1
ATOM 608 O O . SER A 1 82 ? -18.699 2.357 29.313 1.00 88.50 82 SER A O 1
ATOM 610 N N . ASP A 1 83 ? -17.718 4.388 29.419 1.00 87.50 83 ASP A N 1
ATOM 611 C CA . ASP A 1 83 ? -17.830 4.813 28.023 1.00 87.50 83 ASP A CA 1
ATOM 612 C C . ASP A 1 83 ? -16.499 4.701 27.259 1.00 87.50 83 ASP A C 1
ATOM 614 O O . ASP A 1 83 ? -16.486 4.840 26.038 1.00 87.50 83 ASP A O 1
ATOM 618 N N . ASP A 1 84 ? -15.408 4.376 27.955 1.00 87.88 84 ASP A N 1
ATOM 619 C CA . ASP A 1 84 ? -14.112 4.056 27.361 1.00 87.88 84 ASP A CA 1
ATOM 620 C C . ASP A 1 84 ? -14.102 2.599 26.873 1.00 87.88 84 ASP A C 1
ATOM 622 O O . ASP A 1 84 ? -13.892 1.649 27.636 1.00 87.88 84 ASP A O 1
ATOM 626 N N . LEU A 1 85 ? -14.428 2.416 25.594 1.00 89.50 85 LEU A N 1
ATOM 627 C CA . LEU A 1 85 ? -14.610 1.107 24.977 1.00 89.50 85 LEU A CA 1
ATOM 628 C C . LEU A 1 85 ? -13.566 0.867 23.889 1.00 89.50 85 LEU A C 1
ATOM 630 O O . LEU A 1 85 ? -13.389 1.678 22.982 1.00 89.50 85 LEU A O 1
ATOM 634 N N . MET A 1 86 ? -12.948 -0.309 23.937 1.00 91.81 86 MET A N 1
ATOM 635 C CA . MET A 1 86 ? -12.122 -0.831 22.855 1.00 91.81 86 MET A CA 1
ATOM 636 C C . MET A 1 86 ? -12.989 -1.221 21.656 1.00 91.81 86 MET A C 1
ATOM 638 O O . MET A 1 86 ? -14.205 -1.399 21.760 1.00 91.81 86 MET A O 1
ATOM 642 N N . LYS A 1 87 ? -12.354 -1.422 20.510 1.00 92.19 87 LYS A N 1
ATOM 643 C CA . LYS A 1 87 ? -12.949 -2.041 19.331 1.00 92.19 87 LYS A CA 1
ATOM 644 C C . LYS A 1 87 ? -12.593 -3.518 19.317 1.00 92.19 87 LYS A C 1
ATOM 646 O O . LYS A 1 87 ? -11.454 -3.889 19.573 1.00 92.19 87 LYS A O 1
ATOM 651 N N . LYS A 1 88 ? -13.569 -4.375 19.034 1.00 92.56 88 LYS A N 1
ATOM 652 C CA . LYS A 1 88 ? -13.386 -5.825 18.941 1.00 92.56 88 LYS A CA 1
ATOM 653 C C . LYS A 1 88 ? -13.895 -6.337 17.607 1.00 92.56 88 LYS A C 1
ATOM 655 O O . LYS A 1 88 ? -14.981 -5.956 17.171 1.00 92.56 88 LYS A O 1
ATOM 660 N N . ILE A 1 89 ? -13.143 -7.265 17.024 1.00 90.69 89 ILE A N 1
ATOM 661 C CA . ILE A 1 89 ? -13.610 -8.123 15.936 1.00 90.69 89 ILE A CA 1
ATOM 662 C C . ILE A 1 89 ? -13.606 -9.558 16.447 1.00 90.69 89 ILE A C 1
ATOM 664 O O . ILE A 1 89 ? -12.609 -10.056 16.976 1.00 90.69 89 ILE A O 1
ATOM 668 N N . SER A 1 90 ? -14.757 -10.214 16.337 1.00 87.94 90 SER A N 1
ATOM 669 C CA . SER A 1 90 ? -14.962 -11.569 16.841 1.00 87.94 90 SER A CA 1
ATOM 670 C C . SER A 1 90 ? -13.989 -12.549 16.186 1.00 87.94 90 SER A C 1
ATOM 672 O O . SER A 1 90 ? -14.016 -12.729 14.976 1.00 87.94 90 SER A O 1
ATOM 674 N N . GLY A 1 91 ? -13.149 -13.197 16.997 1.00 85.06 91 GLY A N 1
ATOM 675 C CA . GLY A 1 91 ? -12.180 -14.198 16.538 1.00 85.06 91 GLY A CA 1
ATOM 676 C C . GLY A 1 91 ? -10.790 -13.660 16.186 1.00 85.06 91 GLY A C 1
ATOM 677 O O . GLY A 1 91 ? -9.898 -14.471 15.972 1.00 85.06 91 GLY A O 1
ATOM 678 N N . ILE A 1 92 ? -10.589 -12.337 16.184 1.00 87.75 92 ILE A N 1
ATOM 679 C CA . ILE A 1 92 ? -9.303 -11.714 15.826 1.00 87.75 92 ILE A CA 1
ATOM 680 C C . ILE A 1 92 ? -8.635 -11.113 17.059 1.00 87.75 92 ILE A C 1
ATOM 682 O O . ILE A 1 92 ? -7.531 -11.501 17.427 1.00 87.75 92 ILE A O 1
ATOM 686 N N . GLY A 1 93 ? -9.322 -10.189 17.733 1.00 88.69 93 GLY A N 1
ATOM 687 C CA . GLY A 1 93 ? -8.738 -9.443 18.841 1.00 88.69 93 GLY A CA 1
ATOM 688 C C . GLY A 1 93 ? -9.572 -8.239 19.267 1.00 88.69 93 GLY A C 1
ATOM 689 O O . GLY A 1 93 ? -10.683 -8.015 18.770 1.00 88.69 93 GLY A O 1
ATOM 690 N N . CYS A 1 94 ? -9.036 -7.481 20.226 1.00 90.25 94 CYS A N 1
ATOM 691 C CA . CYS A 1 94 ? -9.607 -6.217 20.676 1.00 90.25 94 CYS A CA 1
ATOM 692 C C . CYS A 1 94 ? -8.522 -5.189 21.023 1.00 90.25 94 CYS A C 1
ATOM 694 O O . CYS A 1 94 ? -7.597 -5.502 21.772 1.00 90.25 94 CYS A O 1
ATOM 696 N N . GLU A 1 95 ? -8.678 -3.962 20.533 1.00 92.25 95 GLU A N 1
ATOM 697 C CA . GLU A 1 95 ? -7.766 -2.839 20.777 1.00 92.25 95 GLU A CA 1
ATOM 698 C C . GLU A 1 95 ? -8.509 -1.498 20.629 1.00 92.25 95 GLU A C 1
ATOM 700 O O . GLU A 1 95 ? -9.610 -1.443 20.082 1.00 92.25 95 GLU A O 1
ATOM 705 N N . TYR A 1 96 ? -7.965 -0.414 21.187 1.00 85.88 96 TYR A N 1
ATOM 706 C CA . TYR A 1 96 ? -8.616 0.903 21.209 1.00 85.88 96 TYR A CA 1
ATOM 707 C C . TYR A 1 96 ? -8.645 1.608 19.846 1.00 85.88 96 TYR A C 1
ATOM 709 O O . TYR A 1 96 ? -9.611 2.310 19.549 1.00 85.88 96 TYR A O 1
ATOM 717 N N . GLY A 1 97 ? -7.605 1.419 19.034 1.00 88.12 97 GLY A N 1
ATOM 718 C CA . GLY A 1 97 ? -7.473 2.039 17.719 1.00 88.12 97 GLY A CA 1
ATOM 719 C C . GLY A 1 97 ? -8.358 1.406 16.644 1.00 88.12 97 GLY A C 1
ATOM 720 O O . GLY A 1 97 ? -8.904 0.313 16.823 1.00 88.12 97 GLY A O 1
ATOM 721 N N . THR A 1 98 ? -8.490 2.090 15.508 1.00 88.56 98 THR A N 1
ATOM 722 C CA . THR A 1 98 ? -9.070 1.525 14.275 1.00 88.56 98 THR A CA 1
ATOM 723 C C . THR A 1 98 ? -8.002 1.065 13.293 1.00 88.56 98 THR A C 1
ATOM 725 O O . THR A 1 98 ? -8.318 0.338 12.359 1.00 88.56 98 THR A O 1
ATOM 728 N N . GLU A 1 99 ? -6.746 1.436 13.522 1.00 89.00 99 GLU A N 1
ATOM 729 C CA . GLU A 1 99 ? -5.604 1.187 12.646 1.00 89.00 99 GLU A CA 1
ATOM 730 C C . GLU A 1 99 ? -5.407 -0.312 12.408 1.00 89.00 99 GLU A C 1
ATOM 732 O O . GLU A 1 99 ? -5.319 -0.747 11.265 1.00 89.00 99 GLU A O 1
ATOM 737 N N . TRP A 1 100 ? -5.457 -1.120 13.471 1.00 90.00 100 TRP A N 1
ATOM 738 C CA . TRP A 1 100 ? -5.327 -2.578 13.373 1.00 90.00 100 TRP A CA 1
ATOM 739 C C . TRP A 1 100 ? -6.480 -3.225 12.588 1.00 90.00 100 TRP A C 1
ATOM 741 O O . TRP A 1 100 ? -6.292 -4.241 11.923 1.00 90.00 100 TRP A O 1
ATOM 751 N N . ILE A 1 101 ? -7.679 -2.635 12.637 1.00 90.75 101 ILE A N 1
ATOM 752 C CA . ILE A 1 101 ? -8.836 -3.111 11.869 1.00 90.75 101 ILE A CA 1
ATOM 753 C C . ILE A 1 101 ? -8.662 -2.752 10.401 1.00 90.75 101 ILE A C 1
ATOM 755 O O . ILE A 1 101 ? -8.949 -3.578 9.542 1.00 90.75 101 ILE A O 1
ATOM 759 N N . VAL A 1 102 ? -8.212 -1.529 10.114 1.00 90.62 102 VAL A N 1
ATOM 760 C CA . VAL A 1 102 ? -7.930 -1.091 8.745 1.00 90.62 102 VAL A CA 1
ATOM 761 C C . VAL A 1 102 ? -6.851 -1.972 8.131 1.00 90.62 102 VAL A C 1
ATOM 763 O O . VAL A 1 102 ? -7.061 -2.484 7.038 1.00 90.62 102 VAL A O 1
ATOM 766 N N . GLN A 1 103 ? -5.761 -2.237 8.854 1.00 89.19 103 GLN A N 1
ATOM 767 C CA . GLN A 1 103 ? -4.728 -3.170 8.410 1.00 89.19 103 GLN A CA 1
ATOM 768 C C . GLN A 1 103 ? -5.309 -4.563 8.139 1.00 89.19 103 GLN A C 1
ATOM 770 O O . GLN A 1 103 ? -5.071 -5.133 7.080 1.00 89.19 103 GLN A O 1
ATOM 775 N N . HIS A 1 104 ? -6.139 -5.083 9.046 1.00 90.06 104 HIS A N 1
ATOM 776 C CA . HIS A 1 104 ? -6.780 -6.378 8.839 1.00 90.06 104 HIS A CA 1
ATOM 777 C C . HIS A 1 104 ? -7.694 -6.406 7.599 1.00 90.06 104 HIS A C 1
ATOM 779 O O . HIS A 1 104 ? -7.718 -7.401 6.877 1.00 90.06 104 HIS A O 1
ATOM 785 N N . ILE A 1 105 ? -8.438 -5.325 7.338 1.00 89.31 105 ILE A N 1
ATOM 786 C CA . ILE A 1 105 ? -9.268 -5.175 6.134 1.00 89.31 105 ILE A CA 1
ATOM 787 C C . ILE A 1 105 ? -8.384 -5.167 4.883 1.00 89.31 105 ILE A C 1
ATOM 789 O O . ILE A 1 105 ? -8.675 -5.904 3.947 1.00 89.31 105 ILE A O 1
ATOM 793 N N . LEU A 1 106 ? -7.295 -4.393 4.879 1.00 89.50 106 LEU A N 1
ATOM 794 C CA . LEU A 1 106 ? -6.349 -4.331 3.761 1.00 89.50 106 LEU A CA 1
ATOM 795 C C . LEU A 1 106 ? -5.751 -5.709 3.448 1.00 89.50 106 LEU A C 1
ATOM 797 O O . LEU A 1 106 ? -5.766 -6.133 2.301 1.00 89.50 106 LEU A O 1
ATOM 801 N N . GLU A 1 107 ? -5.322 -6.451 4.468 1.00 87.38 107 GLU A N 1
ATOM 802 C CA . GLU A 1 107 ? -4.737 -7.789 4.300 1.00 87.38 107 GLU A CA 1
ATOM 803 C C . GLU A 1 107 ? -5.750 -8.859 3.853 1.00 87.38 107 GLU A C 1
ATOM 805 O O . GLU A 1 107 ? -5.365 -9.863 3.255 1.00 87.38 107 GLU A O 1
ATOM 810 N N . THR A 1 108 ? -7.037 -8.687 4.175 1.00 86.88 108 THR A N 1
ATOM 811 C CA . THR A 1 108 ? -8.069 -9.715 3.940 1.00 86.88 108 THR A CA 1
ATOM 812 C C . THR A 1 108 ? -8.876 -9.473 2.668 1.00 86.88 108 THR A C 1
ATOM 814 O O . THR A 1 108 ? -9.277 -10.428 2.004 1.00 86.88 108 THR A O 1
ATOM 817 N N . GLU A 1 109 ? -9.168 -8.212 2.353 1.00 87.00 109 GLU A N 1
ATOM 818 C CA . GLU A 1 109 ? -10.070 -7.824 1.262 1.00 87.00 109 GLU A CA 1
ATOM 819 C C . GLU A 1 109 ? -9.322 -7.307 0.031 1.00 87.00 109 GLU A C 1
ATOM 821 O O . GLU A 1 109 ? -9.871 -7.372 -1.068 1.00 87.00 109 GLU A O 1
ATOM 826 N N . PHE A 1 110 ? -8.078 -6.846 0.185 1.00 87.56 110 PHE A N 1
ATOM 827 C CA . PHE A 1 110 ? -7.295 -6.254 -0.897 1.00 87.56 110 PHE A CA 1
ATOM 828 C C . PHE A 1 110 ? -6.072 -7.102 -1.233 1.00 87.56 110 PHE A C 1
ATOM 830 O O . PHE A 1 110 ? -5.584 -7.892 -0.426 1.00 87.56 110 PHE A O 1
ATOM 837 N N . THR A 1 111 ? -5.591 -6.965 -2.468 1.00 87.69 111 THR A N 1
ATOM 838 C CA . THR A 1 111 ? -4.407 -7.692 -2.935 1.00 87.69 111 THR A CA 1
ATOM 839 C C . THR A 1 111 ? -3.248 -6.708 -3.051 1.00 87.69 111 THR A C 1
ATOM 841 O O . THR A 1 111 ? -3.353 -5.777 -3.858 1.00 87.69 111 THR A O 1
ATOM 844 N N . PRO A 1 112 ? -2.165 -6.885 -2.270 1.00 89.69 112 PRO A N 1
ATOM 845 C CA . PRO A 1 112 ? -0.996 -6.024 -2.371 1.00 89.69 112 PRO A CA 1
ATOM 846 C C . PRO A 1 112 ? -0.345 -6.177 -3.746 1.00 89.69 112 PRO A C 1
ATOM 848 O O . PRO A 1 112 ? -0.373 -7.251 -4.352 1.00 89.69 112 PRO A O 1
ATOM 851 N N . VAL A 1 113 ? 0.235 -5.087 -4.236 1.00 89.75 113 VAL A N 1
ATOM 852 C CA . VAL A 1 113 ? 0.913 -5.040 -5.531 1.00 89.75 113 VAL A CA 1
ATOM 853 C C . VAL A 1 113 ? 2.300 -5.657 -5.402 1.00 89.75 113 VAL A C 1
ATOM 855 O O . VAL A 1 113 ? 3.057 -5.313 -4.496 1.00 89.75 113 VAL A O 1
ATOM 858 N N . ASP A 1 114 ? 2.642 -6.548 -6.331 1.00 90.75 114 ASP A N 1
ATOM 859 C CA . ASP A 1 114 ? 4.027 -6.968 -6.540 1.00 90.75 114 ASP A CA 1
ATOM 860 C C . ASP A 1 114 ? 4.744 -5.873 -7.338 1.00 90.75 114 ASP A C 1
ATOM 862 O O . ASP A 1 114 ? 4.605 -5.779 -8.561 1.00 90.75 114 ASP A O 1
ATOM 866 N N . THR A 1 115 ? 5.450 -4.993 -6.627 1.00 88.25 115 THR A N 1
ATOM 867 C CA . THR A 1 115 ? 6.087 -3.816 -7.225 1.00 88.25 115 THR A CA 1
ATOM 868 C C . THR A 1 115 ? 7.198 -4.190 -8.199 1.00 88.25 115 THR A C 1
ATOM 870 O O . THR A 1 115 ? 7.354 -3.521 -9.217 1.00 88.25 115 THR A O 1
ATOM 873 N N . GLU A 1 116 ? 7.920 -5.292 -7.962 1.00 88.75 116 GLU A N 1
ATOM 874 C CA . GLU A 1 116 ? 8.974 -5.743 -8.873 1.00 88.75 116 GLU A CA 1
ATOM 875 C C . GLU A 1 116 ? 8.384 -6.248 -10.194 1.00 88.75 116 GLU A C 1
ATOM 877 O O . GLU A 1 116 ? 8.929 -5.953 -11.260 1.00 88.75 116 GLU A O 1
ATOM 882 N N . ALA A 1 117 ? 7.271 -6.986 -10.135 1.00 89.94 117 ALA A N 1
ATOM 883 C CA . ALA A 1 117 ? 6.574 -7.454 -11.329 1.00 89.94 117 ALA A CA 1
ATOM 884 C C . ALA A 1 117 ? 5.946 -6.291 -12.112 1.00 89.94 117 ALA A C 1
ATOM 886 O O . ALA A 1 117 ? 6.136 -6.197 -13.322 1.00 89.94 117 ALA A O 1
ATOM 887 N N . ALA A 1 118 ? 5.270 -5.367 -11.422 1.00 90.25 118 ALA A N 1
ATOM 888 C CA . ALA A 1 118 ? 4.667 -4.194 -12.054 1.00 90.25 118 ALA A CA 1
ATOM 889 C C . ALA A 1 118 ? 5.720 -3.281 -12.713 1.00 90.25 118 ALA A C 1
ATOM 891 O O . ALA A 1 118 ? 5.507 -2.775 -13.816 1.00 90.25 118 ALA A O 1
ATOM 892 N N . PHE A 1 119 ? 6.884 -3.115 -12.078 1.00 92.00 119 PHE A N 1
ATOM 893 C CA . PHE A 1 119 ? 8.014 -2.405 -12.672 1.00 92.00 119 PHE A CA 1
ATOM 894 C C . PHE A 1 119 ? 8.609 -3.156 -13.871 1.00 92.00 119 PHE A C 1
ATOM 896 O O . PHE A 1 119 ? 8.972 -2.551 -14.875 1.00 92.00 119 PHE A O 1
ATOM 903 N N . GLU A 1 120 ? 8.713 -4.485 -13.807 1.00 92.62 120 GLU A N 1
ATOM 904 C CA . GLU A 1 120 ? 9.156 -5.276 -14.955 1.00 92.62 120 GLU A CA 1
ATOM 905 C C . GLU A 1 120 ? 8.232 -5.086 -16.165 1.00 92.62 120 GLU A C 1
ATOM 907 O O . GLU A 1 120 ? 8.733 -4.860 -17.269 1.00 92.62 120 GLU A O 1
ATOM 912 N N . ASP A 1 121 ? 6.918 -5.104 -15.956 1.00 91.62 121 ASP A N 1
ATOM 913 C CA . ASP A 1 121 ? 5.937 -4.857 -17.012 1.00 91.62 121 ASP A CA 1
ATOM 914 C C . ASP A 1 121 ? 6.088 -3.444 -17.601 1.00 91.62 121 ASP A C 1
ATOM 916 O O . ASP A 1 121 ? 6.117 -3.288 -18.824 1.00 91.62 121 ASP A O 1
ATOM 920 N N . SER A 1 122 ? 6.317 -2.420 -16.767 1.00 90.88 122 SER A N 1
ATOM 921 C CA . SER A 1 122 ? 6.522 -1.047 -17.257 1.00 90.88 122 SER A CA 1
ATOM 922 C C . SER A 1 122 ? 7.783 -0.907 -18.124 1.00 90.88 122 SER A C 1
ATOM 924 O O . SER A 1 122 ? 7.782 -0.204 -19.140 1.00 90.88 122 SER A O 1
ATOM 926 N N . ILE A 1 123 ? 8.857 -1.632 -17.792 1.00 91.38 123 ILE A N 1
ATOM 927 C CA . ILE A 1 123 ? 10.069 -1.690 -18.618 1.00 91.38 123 ILE A CA 1
ATOM 928 C C . ILE A 1 123 ? 9.813 -2.451 -19.924 1.00 91.38 123 ILE A C 1
ATOM 930 O O . ILE A 1 123 ? 10.307 -2.031 -20.973 1.00 91.38 123 ILE A O 1
ATOM 934 N N . ARG A 1 124 ? 9.029 -3.535 -19.904 1.00 92.25 124 ARG A N 1
ATOM 935 C CA . ARG A 1 124 ? 8.655 -4.276 -21.125 1.00 92.25 124 ARG A CA 1
ATOM 936 C C . ARG A 1 124 ? 7.799 -3.444 -22.076 1.00 92.25 124 ARG A C 1
ATOM 938 O O . ARG A 1 124 ? 7.938 -3.593 -23.284 1.00 92.25 124 ARG A O 1
ATOM 945 N N . ASP A 1 125 ? 6.992 -2.529 -21.556 1.00 91.06 125 ASP A N 1
ATOM 946 C CA . ASP A 1 125 ? 6.231 -1.593 -22.386 1.00 91.06 125 ASP A CA 1
ATOM 947 C C . ASP A 1 125 ? 7.124 -0.511 -23.022 1.00 91.06 125 ASP A C 1
ATOM 949 O O . ASP A 1 125 ? 6.857 -0.033 -24.129 1.00 91.06 125 ASP A O 1
ATOM 953 N N . CYS A 1 126 ? 8.214 -0.129 -22.350 1.00 90.19 126 CYS A N 1
ATOM 954 C CA . CYS A 1 126 ? 9.139 0.903 -22.827 1.00 90.19 126 CYS A CA 1
ATOM 955 C C . CYS A 1 126 ? 10.186 0.387 -23.826 1.00 90.19 126 CYS A C 1
ATOM 957 O O . CYS A 1 126 ? 10.668 1.149 -24.673 1.00 90.19 126 CYS A O 1
ATOM 959 N N . TYR A 1 127 ? 10.576 -0.883 -23.716 1.00 89.44 127 TYR A N 1
ATOM 960 C CA . TYR A 1 127 ? 11.689 -1.475 -24.457 1.00 89.44 127 TYR A CA 1
ATOM 961 C C . TYR A 1 127 ? 11.257 -2.726 -25.227 1.00 89.44 127 TYR A C 1
ATOM 963 O O . TYR A 1 127 ? 10.353 -3.434 -24.804 1.00 89.44 127 TYR A O 1
ATOM 971 N N . PRO A 1 128 ? 11.911 -3.055 -26.355 1.00 89.69 128 PRO A N 1
ATOM 972 C CA . PRO A 1 128 ? 11.607 -4.292 -27.070 1.00 89.69 128 PRO A CA 1
ATOM 973 C C . PRO A 1 128 ? 11.868 -5.522 -26.189 1.00 89.69 128 PRO A C 1
ATOM 975 O O . PRO A 1 128 ? 12.841 -5.547 -25.433 1.00 89.69 128 PRO A O 1
ATOM 978 N N . GLU A 1 129 ? 11.048 -6.565 -26.343 1.00 88.69 129 GLU A N 1
ATOM 979 C CA . GLU A 1 129 ? 11.179 -7.821 -25.586 1.00 88.69 129 GLU A CA 1
ATOM 980 C C . GLU A 1 129 ? 12.576 -8.443 -25.736 1.00 88.69 129 GLU A C 1
ATOM 982 O O . GLU A 1 129 ? 13.195 -8.849 -24.753 1.00 88.69 129 GLU A O 1
ATOM 987 N N . GLU A 1 130 ? 13.113 -8.446 -26.958 1.00 92.75 130 GLU A N 1
ATOM 988 C CA . GLU A 1 130 ? 14.421 -9.016 -27.271 1.00 92.75 130 GLU A CA 1
ATOM 989 C C . GLU A 1 130 ? 15.417 -7.949 -27.749 1.00 92.75 130 GLU A C 1
ATOM 991 O O . GLU A 1 130 ? 15.121 -7.124 -28.617 1.00 92.75 130 GLU A O 1
ATOM 996 N N . THR A 1 131 ? 16.645 -8.019 -27.233 1.00 90.12 131 THR A N 1
ATOM 997 C CA . THR A 1 131 ? 17.775 -7.176 -27.637 1.00 90.12 131 THR A CA 1
ATOM 998 C C . THR A 1 131 ? 18.881 -8.025 -28.258 1.00 90.12 131 THR A C 1
ATOM 1000 O O . THR A 1 131 ? 19.321 -9.036 -27.704 1.00 90.12 131 THR A O 1
ATOM 1003 N N . GLN A 1 132 ? 19.383 -7.583 -29.413 1.00 90.31 132 GLN A N 1
ATOM 1004 C CA . GLN A 1 132 ? 20.510 -8.218 -30.087 1.00 90.31 132 GLN A CA 1
ATOM 1005 C C . GLN A 1 132 ? 21.845 -7.624 -29.615 1.00 90.31 132 GLN A C 1
ATOM 1007 O O . GLN A 1 132 ? 22.095 -6.428 -29.762 1.00 90.31 132 GLN A O 1
ATOM 1012 N N . VAL A 1 133 ? 22.745 -8.478 -29.124 1.00 88.56 133 VAL A N 1
ATOM 1013 C CA . VAL A 1 133 ? 24.120 -8.116 -28.752 1.00 88.56 133 VAL A CA 1
ATOM 1014 C C . VAL A 1 133 ? 25.089 -8.913 -29.623 1.00 88.56 133 VAL A C 1
ATOM 1016 O O . VAL A 1 133 ? 25.298 -10.114 -29.441 1.00 88.56 133 VAL A O 1
ATOM 1019 N N . GLY A 1 134 ? 25.673 -8.245 -30.620 1.00 90.75 134 GLY A N 1
ATOM 1020 C CA . GLY A 1 134 ? 26.492 -8.904 -31.637 1.00 90.75 134 GLY A CA 1
ATOM 1021 C C . GLY A 1 134 ? 25.666 -9.900 -32.459 1.00 90.75 134 GLY A C 1
ATOM 1022 O O . GLY A 1 134 ? 24.787 -9.507 -33.222 1.00 90.75 134 GLY A O 1
ATOM 1023 N N . TRP A 1 135 ? 25.951 -11.196 -32.314 1.00 90.00 135 TRP A N 1
ATOM 1024 C CA . TRP A 1 135 ? 25.225 -12.289 -32.982 1.00 90.00 135 TRP A CA 1
ATOM 1025 C C . TRP A 1 135 ? 24.276 -13.062 -32.050 1.00 90.00 135 TRP A C 1
ATOM 1027 O O . TRP A 1 135 ? 23.732 -14.085 -32.459 1.00 90.00 135 TRP A O 1
ATOM 1037 N N . MET A 1 136 ? 24.115 -12.623 -30.799 1.00 90.44 136 MET A N 1
ATOM 1038 C CA . MET A 1 136 ? 23.259 -13.269 -29.801 1.00 90.44 136 MET A CA 1
ATOM 1039 C C . MET A 1 136 ? 21.998 -12.436 -29.555 1.00 90.44 136 MET A C 1
ATOM 1041 O O . MET A 1 136 ? 22.062 -11.207 -29.584 1.00 90.44 136 MET A O 1
ATOM 1045 N N . THR A 1 137 ? 20.882 -13.107 -29.278 1.00 91.94 137 THR A N 1
ATOM 1046 C CA . THR A 1 137 ? 19.604 -12.489 -28.899 1.00 91.94 137 THR A CA 1
ATOM 1047 C C . THR A 1 137 ? 19.311 -12.816 -27.441 1.00 91.94 137 THR A C 1
ATOM 1049 O O . THR A 1 137 ? 19.430 -13.975 -27.039 1.00 91.94 137 THR A O 1
ATOM 1052 N N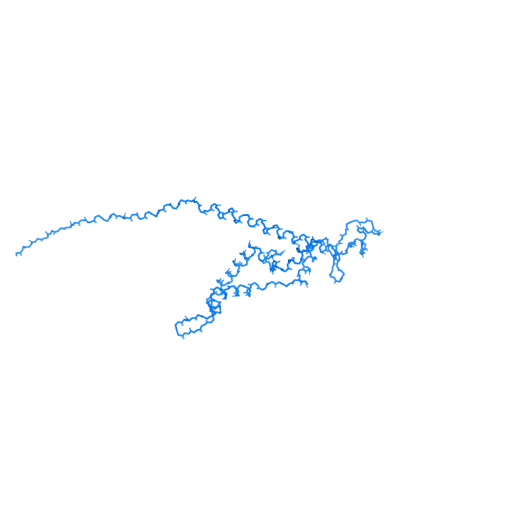 . PHE A 1 138 ? 18.963 -11.800 -26.657 1.00 91.38 138 PHE A N 1
ATOM 1053 C CA . PHE A 1 138 ? 18.660 -11.920 -25.233 1.00 91.38 138 PHE A CA 1
ATOM 1054 C C . PHE A 1 138 ? 17.334 -11.234 -24.910 1.00 91.38 138 PHE A C 1
ATOM 1056 O O . PHE A 1 138 ? 16.999 -10.239 -25.545 1.00 91.38 138 PHE A O 1
ATOM 1063 N N . ASP A 1 139 ? 16.628 -11.721 -23.890 1.00 91.88 139 ASP A N 1
ATOM 1064 C CA . ASP A 1 139 ? 15.509 -10.989 -23.285 1.00 91.88 139 ASP A CA 1
ATOM 1065 C C . ASP A 1 139 ? 16.037 -9.723 -22.600 1.00 91.88 139 ASP A C 1
ATOM 1067 O O . ASP A 1 139 ? 16.990 -9.783 -21.815 1.00 91.88 139 ASP A O 1
ATOM 1071 N N . THR A 1 140 ? 15.438 -8.578 -22.918 1.00 89.81 140 THR A N 1
ATOM 1072 C CA . THR A 1 140 ? 15.943 -7.259 -22.519 1.00 89.81 140 THR A CA 1
ATOM 1073 C C . THR A 1 140 ? 15.922 -7.074 -21.003 1.00 89.81 140 THR A C 1
ATOM 1075 O O . THR A 1 140 ? 16.935 -6.680 -20.425 1.00 89.81 140 THR A O 1
ATOM 1078 N N . VAL A 1 141 ? 14.819 -7.425 -20.335 1.00 91.38 141 VAL A N 1
ATOM 1079 C CA . VAL A 1 141 ? 14.703 -7.291 -18.873 1.00 91.38 141 VAL A CA 1
ATOM 1080 C C . VAL A 1 141 ? 15.648 -8.247 -18.158 1.00 91.38 141 VAL A C 1
ATOM 1082 O O . VAL A 1 141 ? 16.383 -7.839 -17.258 1.00 91.38 141 VAL A O 1
ATOM 1085 N N . THR A 1 142 ? 15.692 -9.511 -18.581 1.00 91.38 142 THR A N 1
ATOM 1086 C CA . THR A 1 142 ? 16.603 -10.506 -18.003 1.00 91.38 142 THR A CA 1
ATOM 1087 C C . THR A 1 142 ? 18.054 -10.066 -18.167 1.00 91.38 142 THR A C 1
ATOM 1089 O O . THR A 1 142 ? 18.854 -10.193 -17.236 1.00 91.38 142 THR A O 1
ATOM 1092 N N . LEU A 1 143 ? 18.402 -9.502 -19.328 1.00 92.25 143 LEU A N 1
ATOM 1093 C CA . LEU A 1 143 ? 19.724 -8.945 -19.568 1.00 92.25 143 LEU A CA 1
ATOM 1094 C C . LEU A 1 143 ? 20.010 -7.798 -18.590 1.00 92.25 143 LEU A C 1
ATOM 1096 O O . LEU A 1 143 ? 21.020 -7.865 -17.894 1.00 92.25 143 LEU A O 1
ATOM 1100 N N . MET A 1 144 ? 19.117 -6.812 -18.463 1.00 89.56 144 MET A N 1
ATOM 1101 C CA . MET A 1 144 ? 19.271 -5.687 -17.528 1.00 89.56 144 MET A CA 1
ATOM 1102 C C . MET A 1 144 ? 19.456 -6.156 -16.078 1.00 89.56 144 MET A C 1
ATOM 1104 O O . MET A 1 144 ? 20.433 -5.767 -15.435 1.00 89.56 144 MET A O 1
ATOM 1108 N N . LYS A 1 145 ? 18.597 -7.069 -15.599 1.00 92.31 145 LYS A N 1
ATOM 1109 C CA . LYS A 1 145 ? 18.687 -7.667 -14.255 1.00 92.31 145 LYS A CA 1
ATOM 1110 C C . LYS A 1 145 ? 20.013 -8.404 -14.037 1.00 92.31 145 LYS A C 1
ATOM 1112 O O . LYS A 1 145 ? 20.592 -8.336 -12.955 1.00 92.31 145 LYS A O 1
ATOM 1117 N N . SER A 1 146 ? 20.503 -9.112 -15.058 1.00 92.69 146 SER A N 1
ATOM 1118 C CA . SER A 1 146 ? 21.744 -9.894 -14.970 1.00 92.69 146 SER A CA 1
ATOM 1119 C C . SER A 1 146 ? 23.013 -9.039 -14.953 1.00 92.69 146 SER A C 1
ATOM 1121 O O . SER A 1 146 ? 23.992 -9.427 -14.316 1.00 92.69 146 SER A O 1
ATOM 1123 N N . GLN A 1 147 ? 23.016 -7.906 -15.665 1.00 92.94 147 GLN A N 1
ATOM 1124 C CA . GLN A 1 147 ? 24.193 -7.047 -15.780 1.00 92.94 147 GLN A CA 1
ATOM 1125 C C . GLN A 1 147 ? 24.362 -6.146 -14.559 1.00 92.94 147 GLN A C 1
ATOM 1127 O O . GLN A 1 147 ? 25.478 -6.023 -14.055 1.00 92.94 147 GLN A O 1
ATOM 1132 N N . ASP A 1 148 ? 23.273 -5.544 -14.073 1.00 93.56 148 ASP A N 1
ATOM 1133 C CA . ASP A 1 148 ? 23.306 -4.707 -12.875 1.00 93.56 148 ASP A CA 1
ATOM 1134 C C . ASP A 1 148 ? 22.044 -4.878 -12.010 1.00 93.56 148 ASP A C 1
ATOM 1136 O O . ASP A 1 148 ? 21.088 -4.099 -12.101 1.00 93.56 148 ASP A O 1
ATOM 1140 N N . PRO A 1 149 ? 22.037 -5.879 -11.112 1.00 93.19 149 PRO A N 1
ATOM 1141 C CA . PRO A 1 149 ? 20.911 -6.105 -10.212 1.00 93.19 149 PRO A CA 1
ATOM 1142 C C . PRO A 1 149 ? 20.768 -5.016 -9.139 1.00 93.19 149 PRO A C 1
ATOM 1144 O O . PRO A 1 149 ? 19.703 -4.901 -8.535 1.00 93.19 149 PRO A O 1
ATOM 1147 N N . ILE A 1 150 ? 21.819 -4.237 -8.852 1.00 93.62 150 ILE A N 1
ATOM 1148 C CA . ILE A 1 150 ? 21.752 -3.165 -7.848 1.00 93.62 150 ILE A CA 1
ATOM 1149 C C . ILE A 1 150 ? 21.058 -1.958 -8.465 1.00 93.62 150 ILE A C 1
ATOM 1151 O O . ILE A 1 150 ? 20.108 -1.443 -7.879 1.00 93.62 150 ILE A O 1
ATOM 1155 N N . SER A 1 151 ? 21.487 -1.550 -9.661 1.00 92.31 151 SER A N 1
ATOM 1156 C CA . SER A 1 151 ? 20.834 -0.469 -10.395 1.00 92.31 151 SER A CA 1
ATOM 1157 C C . SER A 1 151 ? 19.376 -0.799 -10.699 1.00 92.31 151 SER A C 1
ATOM 1159 O O . SER A 1 151 ? 18.544 0.096 -10.608 1.00 92.31 151 SER A O 1
ATOM 1161 N N . TRP A 1 152 ? 19.046 -2.062 -10.998 1.00 93.25 152 TRP A N 1
ATOM 1162 C CA . TRP A 1 152 ? 17.653 -2.488 -11.172 1.00 93.25 152 TRP A CA 1
ATOM 1163 C C . TRP A 1 152 ? 16.803 -2.221 -9.924 1.00 93.25 152 TRP A C 1
ATOM 1165 O O . TRP A 1 152 ? 15.727 -1.641 -10.017 1.00 93.25 152 TRP A O 1
ATOM 1175 N N . LYS A 1 153 ? 17.300 -2.595 -8.739 1.00 93.06 153 LYS A N 1
ATOM 1176 C CA . LYS A 1 153 ? 16.583 -2.371 -7.473 1.00 93.06 153 LYS A CA 1
ATOM 1177 C C . LYS A 1 153 ? 16.418 -0.893 -7.139 1.00 93.06 153 LYS A C 1
ATOM 1179 O O . LYS A 1 153 ? 15.381 -0.510 -6.615 1.00 93.06 153 LYS A O 1
ATOM 1184 N N . ILE A 1 154 ? 17.429 -0.076 -7.433 1.00 93.62 154 ILE A N 1
ATOM 1185 C CA . ILE A 1 154 ? 17.341 1.377 -7.245 1.00 93.62 154 ILE A CA 1
ATOM 1186 C C . ILE A 1 154 ? 16.274 1.953 -8.177 1.00 93.62 154 ILE A C 1
ATOM 1188 O O . ILE A 1 154 ? 15.412 2.686 -7.710 1.00 93.62 154 ILE A O 1
ATOM 1192 N N . ALA A 1 155 ? 16.285 1.566 -9.456 1.00 92.06 155 ALA A N 1
ATOM 1193 C CA . ALA A 1 155 ? 15.292 2.017 -10.426 1.00 92.06 155 ALA A CA 1
ATOM 1194 C C . ALA A 1 155 ? 13.863 1.599 -10.035 1.00 92.06 155 ALA A C 1
ATOM 1196 O O . ALA A 1 155 ? 12.948 2.403 -10.160 1.00 92.06 155 ALA A O 1
ATOM 1197 N N . CYS A 1 156 ? 13.685 0.387 -9.498 1.00 91.94 156 CYS A N 1
ATOM 1198 C CA . CYS A 1 156 ? 12.403 -0.069 -8.956 1.00 91.94 156 CYS A CA 1
ATOM 1199 C C . CYS A 1 156 ? 11.920 0.833 -7.809 1.00 91.94 156 CYS A C 1
ATOM 1201 O O . CYS A 1 156 ? 10.789 1.298 -7.843 1.00 91.94 156 CYS A O 1
ATOM 1203 N N . GLY A 1 157 ? 12.781 1.153 -6.835 1.00 91.44 157 GLY A N 1
ATOM 1204 C CA . GLY A 1 157 ? 12.408 2.036 -5.719 1.00 91.44 157 GLY A CA 1
ATOM 1205 C C . GLY A 1 157 ? 12.150 3.492 -6.135 1.00 91.44 157 GLY A C 1
ATOM 1206 O O . GLY A 1 157 ? 11.293 4.167 -5.563 1.00 91.44 157 GLY A O 1
ATOM 1207 N N . GLU A 1 158 ? 12.864 3.989 -7.150 1.00 92.44 158 GLU A N 1
ATOM 1208 C CA . GLU A 1 158 ? 12.573 5.297 -7.752 1.00 92.44 158 GLU A CA 1
ATOM 1209 C C . GLU A 1 158 ? 11.211 5.289 -8.453 1.00 92.44 158 GLU A C 1
ATOM 1211 O O . GLU A 1 158 ? 10.428 6.218 -8.265 1.00 92.44 158 GLU A O 1
ATOM 1216 N N . TRP A 1 159 ? 10.904 4.224 -9.198 1.00 92.81 159 TRP A N 1
ATOM 1217 C CA . TRP A 1 159 ? 9.607 4.046 -9.844 1.00 92.81 159 TRP A CA 1
ATOM 1218 C C . TRP A 1 159 ? 8.467 3.946 -8.823 1.00 92.81 159 TRP A C 1
ATOM 1220 O O . TRP A 1 159 ? 7.484 4.663 -8.958 1.00 92.81 159 TRP A O 1
ATOM 1230 N N . GLU A 1 160 ? 8.623 3.161 -7.753 1.00 89.88 160 GLU A N 1
ATOM 1231 C CA . GLU A 1 160 ? 7.645 3.073 -6.655 1.00 89.88 160 GLU A CA 1
ATOM 1232 C C . GLU A 1 160 ? 7.325 4.453 -6.067 1.00 89.88 160 GLU A C 1
ATOM 1234 O O . GLU A 1 160 ? 6.160 4.802 -5.877 1.00 89.88 160 GLU A O 1
ATOM 1239 N N . SER A 1 161 ? 8.361 5.263 -5.832 1.00 89.19 161 SER A N 1
ATOM 1240 C CA . SER A 1 161 ? 8.204 6.620 -5.300 1.00 89.19 161 SER A CA 1
ATOM 1241 C C . SER A 1 161 ? 7.484 7.540 -6.291 1.00 89.19 161 SER A C 1
ATOM 1243 O O . SER A 1 161 ? 6.656 8.350 -5.884 1.00 89.19 161 SER A O 1
ATOM 1245 N N . MET A 1 162 ? 7.779 7.415 -7.589 1.00 88.94 162 MET A N 1
ATOM 1246 C CA . MET A 1 162 ? 7.102 8.180 -8.639 1.00 88.94 162 MET A CA 1
ATOM 1247 C C . MET A 1 162 ? 5.625 7.803 -8.760 1.00 88.94 162 MET A C 1
ATOM 1249 O O . MET A 1 162 ? 4.780 8.688 -8.822 1.00 88.94 162 MET A O 1
ATOM 1253 N N . GLU A 1 163 ? 5.299 6.513 -8.761 1.00 89.06 163 GLU A N 1
ATOM 1254 C CA . GLU A 1 163 ? 3.913 6.041 -8.850 1.00 89.06 163 GLU A CA 1
ATOM 1255 C C . GLU A 1 163 ? 3.093 6.391 -7.601 1.00 89.06 163 GLU A C 1
ATOM 1257 O O . GLU A 1 163 ? 1.886 6.629 -7.700 1.00 89.06 163 GLU A O 1
ATOM 1262 N N . GLU A 1 164 ? 3.731 6.439 -6.426 1.00 87.19 164 GLU A N 1
ATOM 1263 C CA . GLU A 1 164 ? 3.104 6.958 -5.206 1.00 87.19 164 GLU A CA 1
ATOM 1264 C C . GLU A 1 164 ? 2.851 8.468 -5.306 1.00 87.19 164 GLU A C 1
ATOM 1266 O O . GLU A 1 164 ? 1.760 8.930 -4.967 1.00 87.19 164 GLU A O 1
ATOM 1271 N N . ASP A 1 165 ? 3.817 9.235 -5.821 1.00 85.25 165 ASP A N 1
ATOM 1272 C CA . ASP A 1 165 ? 3.671 10.677 -6.050 1.00 85.25 165 ASP A CA 1
ATOM 1273 C C . ASP A 1 165 ? 2.612 11.004 -7.120 1.00 85.25 165 ASP A C 1
ATOM 1275 O O . ASP A 1 165 ? 1.982 12.059 -7.047 1.00 85.25 165 ASP A O 1
ATOM 1279 N N . GLU A 1 166 ? 2.408 10.125 -8.106 1.00 83.62 166 GLU A N 1
ATOM 1280 C CA . GLU A 1 166 ? 1.357 10.233 -9.128 1.00 83.62 166 GLU A CA 1
ATOM 1281 C C . GLU A 1 166 ? -0.014 9.724 -8.651 1.00 83.62 166 GLU A C 1
ATOM 1283 O O . GLU A 1 166 ? -1.013 9.898 -9.351 1.00 83.62 166 GLU A O 1
ATOM 1288 N N . GLY A 1 167 ? -0.080 9.110 -7.465 1.00 82.56 167 GLY A N 1
ATOM 1289 C CA . GLY A 1 167 ? -1.314 8.595 -6.875 1.00 82.56 167 GLY A CA 1
ATOM 1290 C C . GLY A 1 167 ? -1.813 7.278 -7.479 1.00 82.56 167 GLY A C 1
ATOM 1291 O O . GLY A 1 167 ? -2.928 6.860 -7.170 1.00 82.56 167 GLY A O 1
ATOM 1292 N N . ASN A 1 168 ? -1.013 6.602 -8.310 1.00 85.44 168 ASN A N 1
ATOM 1293 C CA . ASN A 1 168 ? -1.347 5.287 -8.872 1.00 85.44 168 ASN A CA 1
ATOM 1294 C C . ASN A 1 168 ? -1.149 4.168 -7.840 1.00 85.44 168 ASN A C 1
ATOM 1296 O O . ASN A 1 168 ? -1.911 3.190 -7.816 1.00 85.44 168 ASN A O 1
ATOM 1300 N N . LEU A 1 169 ? -0.138 4.324 -6.981 1.00 87.81 169 LEU A N 1
ATOM 1301 C CA . LEU A 1 169 ? 0.138 3.457 -5.842 1.00 87.81 169 LEU A CA 1
ATOM 1302 C C . LEU A 1 169 ? -0.133 4.190 -4.528 1.00 87.81 169 LEU A C 1
ATOM 1304 O O . LEU A 1 169 ? 0.193 5.358 -4.354 1.00 87.81 169 LEU A O 1
ATOM 1308 N N . LEU A 1 170 ? -0.718 3.477 -3.572 1.00 86.94 170 LEU A N 1
ATOM 1309 C CA . LEU A 1 170 ? -1.013 3.979 -2.238 1.00 86.94 170 LEU A CA 1
ATOM 1310 C C . LEU A 1 170 ? -0.345 3.086 -1.199 1.00 86.94 170 LEU A C 1
ATOM 1312 O O . LE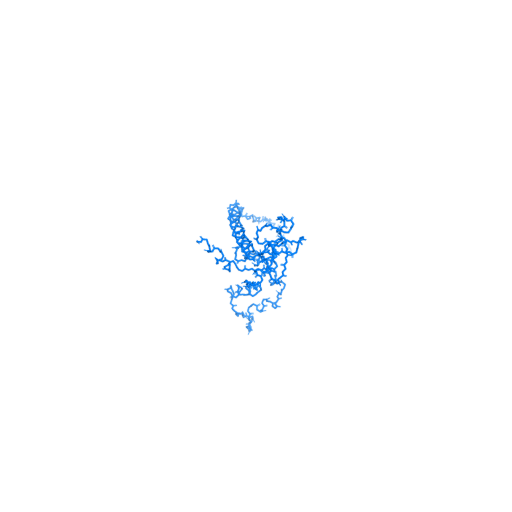U A 1 170 ? -0.574 1.876 -1.175 1.00 86.94 170 LEU A O 1
ATOM 1316 N N . SER A 1 171 ? 0.439 3.698 -0.313 1.00 87.19 171 SER A N 1
ATOM 1317 C CA . SER A 1 171 ? 0.986 3.043 0.876 1.00 87.19 171 SER A CA 1
ATOM 1318 C C . SER A 1 171 ? 0.259 3.508 2.143 1.00 87.19 171 SER A C 1
ATOM 1320 O O . SER A 1 171 ? 0.020 4.705 2.333 1.00 87.19 171 SER A O 1
ATOM 1322 N N . PHE A 1 172 ? -0.090 2.584 3.037 1.00 83.75 172 PHE A N 1
ATOM 1323 C CA . PHE A 1 172 ? -0.733 2.906 4.327 1.00 83.75 172 PHE A CA 1
ATOM 1324 C C . PHE A 1 172 ? 0.172 2.624 5.536 1.00 83.75 172 PHE A C 1
ATOM 1326 O O . PHE A 1 172 ? -0.143 3.013 6.658 1.00 83.75 172 PHE A O 1
ATOM 1333 N N . ASP A 1 173 ? 1.319 1.994 5.303 1.00 82.69 173 ASP A N 1
ATOM 1334 C CA . ASP A 1 173 ? 2.275 1.506 6.298 1.00 82.69 173 ASP A CA 1
ATOM 1335 C C . ASP A 1 173 ? 3.681 2.109 6.109 1.00 82.69 173 ASP A C 1
ATOM 1337 O O . ASP A 1 173 ? 4.688 1.503 6.475 1.00 82.69 173 ASP A O 1
ATOM 1341 N N . ASN A 1 174 ? 3.745 3.331 5.570 1.00 79.69 174 ASN A N 1
ATOM 1342 C CA . ASN A 1 174 ? 4.978 4.056 5.242 1.00 79.69 174 ASN A CA 1
ATOM 1343 C C . ASN A 1 174 ? 5.857 3.350 4.189 1.00 79.69 174 ASN A C 1
ATOM 1345 O O . ASN A 1 174 ? 7.081 3.333 4.325 1.00 79.69 174 ASN A O 1
ATOM 1349 N N . GLY A 1 175 ? 5.236 2.793 3.147 1.00 77.31 175 GLY A N 1
ATOM 1350 C CA . GLY A 1 175 ? 5.940 2.220 1.994 1.00 77.31 175 GLY A CA 1
ATOM 1351 C C . GLY A 1 175 ? 6.422 0.784 2.196 1.00 77.31 175 GLY A C 1
ATOM 1352 O O . GLY A 1 175 ? 7.349 0.355 1.516 1.00 77.31 175 GLY A O 1
ATOM 1353 N N . ALA A 1 176 ? 5.840 0.036 3.140 1.00 80.56 176 ALA A N 1
ATOM 1354 C CA . ALA A 1 176 ? 6.130 -1.392 3.271 1.00 80.56 176 ALA A CA 1
ATOM 1355 C C . ALA A 1 176 ? 5.215 -2.241 2.374 1.00 80.56 176 ALA A C 1
ATOM 1357 O O . ALA A 1 176 ? 5.652 -3.276 1.870 1.00 80.56 176 ALA A O 1
ATOM 1358 N N . THR A 1 177 ? 3.982 -1.791 2.126 1.00 87.19 177 THR A N 1
ATOM 1359 C CA . THR A 1 177 ? 3.046 -2.398 1.180 1.00 87.19 177 THR A CA 1
ATOM 1360 C C . THR A 1 177 ? 2.375 -1.337 0.320 1.00 87.19 177 THR A C 1
ATOM 1362 O O . THR A 1 177 ? 1.966 -0.273 0.792 1.00 87.19 177 THR A O 1
ATOM 1365 N N . TYR A 1 178 ? 2.252 -1.655 -0.967 1.00 88.00 178 TYR A N 1
ATOM 1366 C CA . TYR A 1 178 ? 1.615 -0.801 -1.958 1.00 88.00 178 TYR A CA 1
ATOM 1367 C C . TYR A 1 178 ? 0.337 -1.452 -2.476 1.00 88.00 178 TYR A C 1
ATOM 1369 O O . TYR A 1 178 ? 0.278 -2.661 -2.709 1.00 88.00 178 TYR A O 1
ATOM 1377 N N . TYR A 1 179 ? -0.682 -0.627 -2.678 1.00 89.38 179 TYR A N 1
ATOM 1378 C CA . TYR A 1 179 ? -1.965 -1.009 -3.253 1.00 89.38 179 TYR A CA 1
ATOM 1379 C C . TYR A 1 179 ? -2.263 -0.094 -4.434 1.00 89.38 179 TYR A C 1
ATOM 1381 O O . TYR A 1 179 ? -1.978 1.102 -4.375 1.00 89.38 179 TYR A O 1
ATOM 1389 N N . HIS A 1 180 ? -2.859 -0.620 -5.501 1.00 87.31 180 HIS A N 1
ATOM 1390 C CA . HIS A 1 180 ? -3.291 0.244 -6.593 1.00 87.31 180 HIS A CA 1
ATOM 1391 C C . HIS A 1 180 ? -4.504 1.080 -6.183 1.00 87.31 180 HIS A C 1
ATOM 1393 O O . HIS A 1 180 ? -5.466 0.549 -5.625 1.00 87.31 180 HIS A O 1
ATOM 1399 N N . ALA A 1 181 ? -4.503 2.363 -6.543 1.00 86.81 181 ALA A N 1
ATOM 1400 C CA . ALA A 1 181 ? -5.603 3.272 -6.228 1.00 86.81 181 ALA A CA 1
ATOM 1401 C C . ALA A 1 181 ? -6.961 2.791 -6.773 1.00 86.81 181 ALA A C 1
ATOM 1403 O O . ALA A 1 181 ? -7.962 2.881 -6.066 1.00 86.81 181 ALA A O 1
ATOM 1404 N N . HIS A 1 182 ? -6.981 2.177 -7.963 1.00 85.25 182 HIS A N 1
ATOM 1405 C CA . HIS A 1 182 ? -8.215 1.681 -8.587 1.00 85.25 182 HIS A CA 1
ATOM 1406 C C . HIS A 1 182 ? -8.937 0.606 -7.759 1.00 85.25 182 HIS A C 1
ATOM 1408 O O . HIS A 1 182 ? -10.143 0.421 -7.899 1.00 85.25 182 HIS A O 1
ATOM 1414 N N . GLN A 1 183 ? -8.231 -0.111 -6.873 1.00 85.69 183 GLN A N 1
ATOM 1415 C CA . GLN A 1 183 ? -8.874 -1.090 -5.990 1.00 85.69 183 GLN A CA 1
ATOM 1416 C C . GLN A 1 183 ? -9.822 -0.413 -4.987 1.00 85.69 183 GLN A C 1
ATOM 1418 O O . GLN A 1 183 ? -10.752 -1.046 -4.494 1.00 85.69 183 GLN A O 1
ATOM 1423 N N . PHE A 1 184 ? -9.615 0.875 -4.698 1.00 85.25 184 PHE A N 1
ATOM 1424 C CA . PHE A 1 184 ? -10.421 1.654 -3.759 1.00 85.25 184 PHE A CA 1
ATOM 1425 C C . PHE A 1 184 ? -11.535 2.456 -4.451 1.00 85.25 184 PHE A C 1
ATOM 1427 O O . PHE A 1 184 ? -12.310 3.123 -3.762 1.00 85.25 184 PHE A O 1
ATOM 1434 N N . ASP A 1 185 ? -11.674 2.371 -5.778 1.00 82.69 185 ASP A N 1
ATOM 1435 C CA . ASP A 1 185 ? -12.698 3.112 -6.528 1.00 82.69 185 ASP A CA 1
ATOM 1436 C C . ASP A 1 185 ? -14.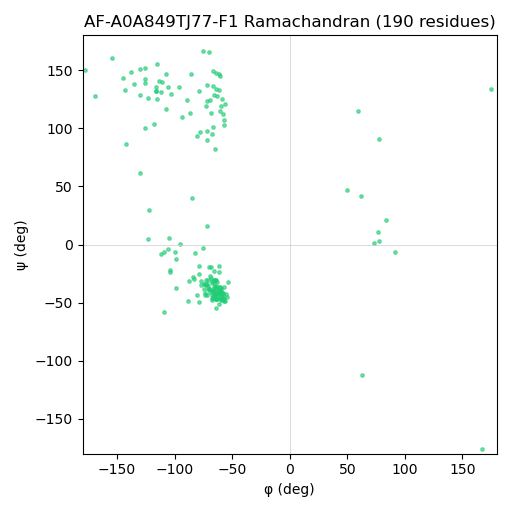119 2.749 -6.075 1.00 82.69 185 ASP A C 1
ATOM 1438 O O . ASP A 1 185 ? -14.978 3.625 -5.951 1.00 82.69 185 ASP A O 1
ATOM 1442 N N . GLU A 1 186 ? -14.367 1.478 -5.743 1.00 79.94 186 GLU A N 1
ATOM 1443 C CA . GLU A 1 186 ? -15.661 1.030 -5.210 1.00 79.94 186 GLU A CA 1
ATOM 1444 C C . GLU A 1 186 ? -16.009 1.759 -3.904 1.00 79.94 186 GLU A C 1
ATOM 1446 O O . GLU A 1 186 ? -17.121 2.266 -3.746 1.00 79.94 186 GLU A O 1
ATOM 1451 N N . LEU A 1 187 ? -15.030 1.920 -3.008 1.00 78.50 187 LEU A N 1
ATOM 1452 C CA . LEU A 1 187 ? -15.203 2.661 -1.757 1.00 78.50 187 LEU A CA 1
ATOM 1453 C C . LEU A 1 187 ? -15.481 4.141 -2.009 1.00 78.50 187 LEU A C 1
ATOM 1455 O O . LEU A 1 187 ? -16.247 4.772 -1.276 1.00 78.50 187 LEU A O 1
ATOM 1459 N N . LEU A 1 188 ? -14.866 4.710 -3.042 1.00 72.31 188 LEU A N 1
ATOM 1460 C CA . LEU A 1 188 ? -15.107 6.089 -3.435 1.00 72.31 188 LEU A CA 1
ATOM 1461 C C . LEU A 1 188 ? -16.500 6.278 -4.056 1.00 72.31 188 LEU A C 1
ATOM 1463 O O . LEU A 1 188 ? -17.098 7.328 -3.844 1.00 72.31 188 LEU A O 1
ATOM 1467 N N . SER A 1 189 ? -17.046 5.257 -4.721 1.00 71.56 189 SER A N 1
ATOM 1468 C CA . SER A 1 189 ? -18.327 5.320 -5.440 1.00 71.56 189 SER A CA 1
ATOM 1469 C C . SER A 1 189 ? -19.598 5.219 -4.577 1.00 71.56 189 SER A C 1
ATOM 1471 O O . SER A 1 189 ? -20.658 5.654 -5.021 1.00 71.56 189 SER A O 1
ATOM 1473 N N . ASP A 1 190 ? -19.503 4.722 -3.338 1.00 59.53 190 ASP A N 1
ATOM 1474 C CA . ASP A 1 190 ? -20.637 4.481 -2.419 1.00 59.53 190 ASP A CA 1
ATOM 1475 C C . ASP A 1 190 ? -21.299 5.758 -1.825 1.00 59.53 190 ASP A C 1
ATOM 1477 O O . ASP A 1 190 ? -22.069 5.683 -0.866 1.00 59.53 190 ASP A O 1
ATOM 1481 N N . ASP A 1 191 ? -21.049 6.945 -2.390 1.00 53.88 191 ASP A N 1
ATOM 1482 C CA . ASP A 1 191 ? -21.663 8.222 -1.977 1.00 53.88 191 ASP A CA 1
ATOM 1483 C C . ASP A 1 191 ? -23.049 8.482 -2.625 1.00 53.88 191 ASP A C 1
ATOM 1485 O O . ASP A 1 191 ? -23.369 9.617 -2.998 1.00 53.88 191 ASP A O 1
ATOM 1489 N N . HIS A 1 192 ? -23.897 7.448 -2.746 1.00 39.56 192 HIS A N 1
ATOM 1490 C CA . HIS A 1 192 ? -25.285 7.572 -3.231 1.00 39.56 192 HIS A CA 1
ATOM 1491 C C . HIS A 1 192 ? -26.363 7.265 -2.184 1.00 39.56 192 HIS A C 1
ATOM 1493 O O . HIS A 1 192 ? -26.361 6.161 -1.597 1.00 39.56 192 HIS A O 1
#

Secondary structure (DSSP, 8-state):
------------------PPP---S-SHHHHHHHHHHHH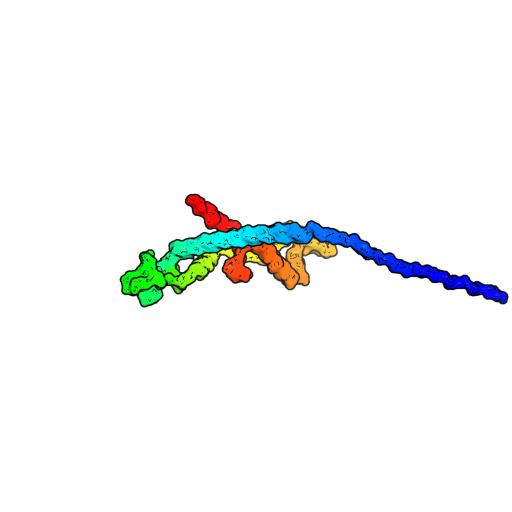HHHHHHHHHHHHHHHHHHHHHPEEEETTTTEE-TTSS-TTT-----EEEETTTEEES-SHHHHHHHHHHHS----HHHHHHHHHHHHS-SEEEETTEEEEHHHHHHHH-HHHHHHHHHHHHHHHHHTTSEEESSSSSSEEEGGGGHHHHH---

Solvent-accessible surface area (backbone atoms only — not comparable to full-atom values): 11693 Å² total; per-residue (Å²): 137,83,86,83,89,86,80,92,77,88,76,81,82,72,83,82,77,81,73,74,82,80,78,76,90,74,66,68,68,60,57,52,52,54,56,53,54,48,47,52,54,40,52,48,52,55,50,51,52,51,52,52,43,47,50,50,32,58,70,69,35,4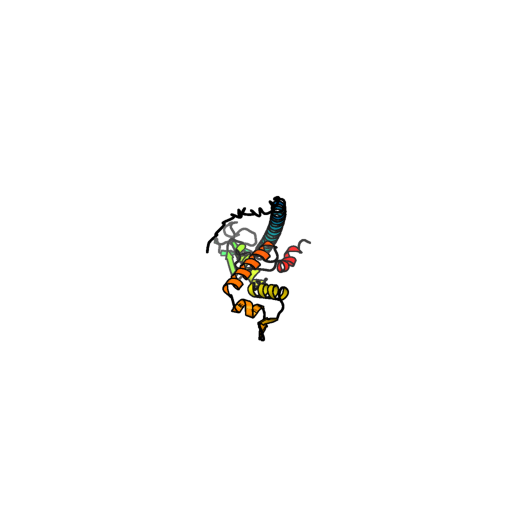0,36,23,25,71,93,76,71,40,82,15,84,80,62,38,27,90,86,79,66,48,63,78,52,24,32,25,42,93,95,78,52,70,44,74,66,54,61,70,47,38,50,51,46,48,71,71,77,48,74,72,54,59,62,69,58,56,46,48,51,54,49,52,75,75,42,67,67,67,42,76,59,91,94,45,77,41,50,37,67,62,48,49,47,69,76,36,55,63,61,46,53,51,52,45,55,51,47,54,53,49,35,39,64,71,43,51,32,44,57,89,67,86,70,78,53,38,30,54,43,74,77,50,47,66,73,68,64,68,83,118